Protein AF-A0A0G1A1Q2-F1 (afdb_monomer_lite)

Radius of gyration: 43.37 Å; chains: 1; bounding box: 106×44×131 Å

Structure (mmCIF, N/CA/C/O backbone):
data_AF-A0A0G1A1Q2-F1
#
_entry.id   AF-A0A0G1A1Q2-F1
#
loop_
_atom_site.group_PDB
_atom_site.id
_atom_site.type_symbol
_atom_site.label_atom_id
_atom_site.label_alt_id
_atom_site.label_comp_id
_atom_site.label_asym_id
_atom_site.label_entity_id
_atom_site.label_seq_id
_atom_site.pdbx_PDB_ins_code
_atom_site.Cartn_x
_atom_site.Cartn_y
_atom_site.Cartn_z
_atom_site.occupancy
_atom_site.B_iso_or_equiv
_atom_site.auth_seq_id
_atom_site.auth_comp_id
_atom_site.auth_asym_id
_atom_site.auth_atom_id
_atom_site.pdbx_PDB_model_num
ATOM 1 N N . MET A 1 1 ? 61.849 0.312 -73.333 1.00 49.03 1 MET A N 1
ATOM 2 C CA . MET A 1 1 ? 61.142 0.949 -72.206 1.00 49.03 1 MET A CA 1
ATOM 3 C C . MET A 1 1 ? 60.006 0.017 -71.823 1.00 49.03 1 MET A C 1
ATOM 5 O O . MET A 1 1 ? 58.896 0.293 -72.214 1.00 49.03 1 MET A O 1
ATOM 9 N N . ASP A 1 2 ? 60.304 -1.122 -71.186 1.00 54.03 2 ASP A N 1
ATOM 10 C CA . ASP A 1 2 ? 59.298 -2.146 -70.828 1.00 54.03 2 ASP A CA 1
ATOM 11 C C . ASP A 1 2 ? 59.900 -3.128 -69.812 1.00 54.03 2 ASP A C 1
ATOM 13 O O . ASP A 1 2 ? 60.186 -4.284 -70.108 1.00 54.03 2 ASP A O 1
ATOM 17 N N . ASN A 1 3 ? 60.245 -2.640 -68.618 1.00 55.59 3 ASN A N 1
ATOM 18 C CA . ASN A 1 3 ? 60.662 -3.543 -67.531 1.00 55.59 3 ASN A CA 1
ATOM 19 C C . ASN A 1 3 ? 60.458 -2.975 -66.115 1.00 55.59 3 ASN A C 1
ATOM 21 O O . ASN A 1 3 ? 60.891 -3.576 -65.134 1.00 55.59 3 ASN A O 1
ATOM 25 N N . LEU A 1 4 ? 59.797 -1.815 -65.995 1.00 50.00 4 LEU A N 1
ATOM 26 C CA . LEU A 1 4 ? 59.418 -1.233 -64.702 1.00 50.00 4 LEU A CA 1
ATOM 27 C C . LEU A 1 4 ? 57.921 -1.432 -64.402 1.00 50.00 4 LEU A C 1
ATOM 29 O O . LEU A 1 4 ? 57.563 -1.673 -63.253 1.00 50.00 4 LEU A O 1
ATOM 33 N N . GLU A 1 5 ? 57.061 -1.438 -65.426 1.00 51.06 5 GLU A N 1
ATOM 34 C CA . GLU A 1 5 ? 55.611 -1.645 -65.264 1.00 51.06 5 GLU A CA 1
ATOM 35 C C . GLU A 1 5 ? 55.241 -3.105 -64.947 1.00 51.06 5 GLU A C 1
ATOM 37 O O . GLU A 1 5 ? 54.330 -3.351 -64.158 1.00 51.06 5 GLU A O 1
ATOM 42 N N . GLN A 1 6 ? 56.006 -4.092 -65.433 1.00 50.66 6 GLN A N 1
ATOM 43 C CA . GLN A 1 6 ? 55.772 -5.506 -65.093 1.00 50.66 6 GLN A CA 1
ATOM 44 C C . GLN A 1 6 ? 56.145 -5.868 -63.645 1.00 50.66 6 GLN A C 1
ATOM 46 O O . GLN A 1 6 ? 55.605 -6.831 -63.104 1.00 50.66 6 GLN A O 1
ATOM 51 N N . ARG A 1 7 ? 57.015 -5.091 -62.980 1.00 46.66 7 ARG A N 1
ATOM 52 C CA . ARG A 1 7 ? 57.350 -5.310 -61.559 1.00 46.66 7 ARG A CA 1
ATOM 53 C C . ARG A 1 7 ? 56.324 -4.709 -60.600 1.00 46.66 7 ARG A C 1
ATOM 55 O O . ARG A 1 7 ? 56.150 -5.244 -59.511 1.00 46.66 7 ARG A O 1
ATOM 62 N N . LEU A 1 8 ? 55.609 -3.660 -61.010 1.00 44.91 8 LEU A N 1
ATOM 63 C CA . LEU A 1 8 ? 54.535 -3.066 -60.205 1.00 44.91 8 LEU A CA 1
ATOM 64 C C . LEU A 1 8 ? 53.229 -3.876 -60.275 1.00 44.91 8 LEU A C 1
ATOM 66 O O . LEU A 1 8 ? 52.480 -3.903 -59.304 1.00 44.91 8 LEU A O 1
ATOM 70 N N . ALA A 1 9 ? 52.996 -4.621 -61.362 1.00 44.28 9 ALA A N 1
ATOM 71 C CA . ALA A 1 9 ? 51.814 -5.476 -61.509 1.00 44.28 9 ALA A CA 1
ATOM 72 C C . ALA A 1 9 ? 51.863 -6.786 -60.688 1.00 44.28 9 ALA A C 1
ATOM 74 O O . ALA A 1 9 ? 50.823 -7.391 -60.447 1.00 44.28 9 ALA A O 1
ATOM 75 N N . GLN A 1 10 ? 53.038 -7.224 -60.217 1.00 44.03 10 GLN A N 1
ATOM 76 C CA . GLN A 1 10 ? 53.179 -8.451 -59.411 1.00 44.03 10 GLN A CA 1
ATOM 77 C C . GLN A 1 10 ? 53.187 -8.216 -57.889 1.00 44.03 10 GLN A C 1
ATOM 79 O O . GLN A 1 10 ? 53.186 -9.180 -57.131 1.00 44.03 10 GLN A O 1
ATOM 84 N N . GLN A 1 11 ? 53.139 -6.962 -57.421 1.00 42.06 11 GLN A N 1
ATOM 85 C CA . GLN A 1 11 ? 53.070 -6.636 -55.985 1.00 42.06 11 GLN A CA 1
ATOM 86 C C . GLN A 1 11 ? 51.649 -6.354 -55.460 1.00 42.06 11 GLN A C 1
ATOM 88 O O . GLN A 1 11 ? 51.487 -6.113 -54.267 1.00 42.06 11 GLN A O 1
ATOM 93 N N . ALA A 1 12 ? 50.619 -6.435 -56.312 1.00 42.47 12 ALA A N 1
ATOM 94 C CA . ALA A 1 12 ? 49.220 -6.206 -55.929 1.00 42.47 12 ALA A CA 1
ATOM 95 C C . ALA A 1 12 ? 48.429 -7.485 -55.571 1.00 42.47 12 ALA A C 1
ATOM 97 O O . ALA A 1 12 ? 47.278 -7.391 -55.158 1.00 42.47 12 ALA A O 1
ATOM 98 N N . HIS A 1 13 ? 49.034 -8.674 -55.665 1.00 42.69 13 HIS A N 1
ATOM 99 C CA . HIS A 1 13 ? 48.433 -9.932 -55.205 1.00 42.69 13 HIS A CA 1
ATOM 100 C C . HIS A 1 13 ? 49.191 -10.493 -54.001 1.00 42.69 13 HIS A C 1
ATOM 102 O O . HIS A 1 13 ? 49.896 -11.494 -54.074 1.00 42.69 13 HIS A O 1
ATOM 108 N N . ALA A 1 14 ? 49.024 -9.817 -52.871 1.00 38.31 14 ALA A N 1
ATOM 109 C CA . ALA A 1 14 ? 49.220 -10.400 -51.553 1.00 38.31 14 ALA A CA 1
ATOM 110 C C . ALA A 1 14 ? 48.123 -9.863 -50.625 1.00 38.31 14 ALA A C 1
ATOM 112 O O . ALA A 1 14 ? 48.394 -9.228 -49.606 1.00 38.31 14 ALA A O 1
ATOM 113 N N . GLU A 1 15 ? 46.862 -10.098 -51.000 1.00 39.50 15 GLU A N 1
ATOM 114 C CA . GLU A 1 15 ? 45.792 -10.144 -50.009 1.00 39.50 15 GLU A CA 1
ATOM 115 C C . GLU A 1 15 ? 46.149 -11.267 -49.036 1.00 39.50 15 GLU A C 1
ATOM 117 O O . GLU A 1 15 ? 46.115 -12.453 -49.368 1.00 39.50 15 GLU A O 1
ATOM 122 N N . LYS A 1 16 ? 46.564 -10.877 -47.828 1.00 34.84 16 LYS A N 1
ATOM 123 C CA . LYS A 1 16 ? 46.529 -11.777 -46.681 1.00 34.84 16 LYS A CA 1
ATOM 124 C C . LYS A 1 16 ? 45.103 -12.332 -46.605 1.00 34.84 16 LYS A C 1
ATOM 126 O O . LYS A 1 16 ? 44.177 -11.519 -46.569 1.00 34.84 16 LYS A O 1
ATOM 131 N N . PRO A 1 17 ? 44.901 -13.659 -46.543 1.00 39.53 17 PRO A N 1
ATOM 132 C CA . PRO A 1 17 ? 43.590 -14.177 -46.199 1.00 39.53 17 PRO A CA 1
ATOM 133 C C . PRO A 1 17 ? 43.229 -13.594 -44.832 1.00 39.53 17 PRO A C 1
ATOM 135 O O . PRO A 1 17 ? 44.045 -13.629 -43.905 1.00 39.53 17 PRO A O 1
ATOM 138 N N . ALA A 1 18 ? 42.045 -12.990 -44.735 1.00 44.62 18 ALA A N 1
ATOM 139 C CA . ALA A 1 18 ? 41.450 -12.627 -43.462 1.00 44.62 18 ALA A CA 1
ATOM 140 C C . ALA A 1 18 ? 41.369 -13.915 -42.637 1.00 44.62 18 ALA A C 1
ATOM 142 O O . ALA A 1 18 ? 40.541 -14.781 -42.911 1.00 44.62 18 ALA A O 1
ATOM 143 N N . GLY A 1 19 ? 42.320 -14.087 -41.717 1.00 43.84 19 GLY A N 1
ATOM 144 C CA . GLY A 1 19 ? 42.337 -15.222 -40.812 1.00 43.84 19 GLY A CA 1
ATOM 145 C C . GLY A 1 19 ? 41.032 -15.232 -40.034 1.00 43.84 19 GLY A C 1
ATOM 146 O O . GLY A 1 19 ? 40.582 -14.178 -39.577 1.00 43.84 19 GLY A O 1
ATOM 147 N N . GLU A 1 20 ? 40.423 -16.409 -39.924 1.00 47.75 20 GLU A N 1
ATOM 148 C CA . GLU A 1 20 ? 39.293 -16.627 -39.031 1.00 47.75 20 GLU A CA 1
ATOM 149 C C . GLU A 1 20 ? 39.631 -16.034 -37.655 1.00 47.75 20 GLU A C 1
ATOM 151 O O . GLU A 1 20 ? 40.747 -16.246 -37.160 1.00 47.75 20 GLU A O 1
ATOM 156 N N . PRO A 1 21 ? 38.724 -15.247 -37.049 1.00 50.34 21 PRO A N 1
ATOM 157 C CA . PRO A 1 21 ? 38.966 -14.709 -35.723 1.00 50.34 21 PRO A CA 1
ATOM 158 C C . PRO A 1 21 ? 39.214 -15.886 -34.781 1.00 50.34 21 PRO A C 1
ATOM 160 O O . PRO A 1 21 ? 38.390 -16.793 -34.663 1.00 50.34 21 PRO A O 1
ATOM 163 N N . THR A 1 22 ? 40.383 -15.897 -34.144 1.00 52.75 22 THR A N 1
ATOM 164 C CA . THR A 1 22 ? 40.714 -16.871 -33.104 1.00 52.75 22 THR A CA 1
ATOM 165 C C . THR A 1 22 ? 39.620 -16.866 -32.034 1.00 52.75 22 THR A C 1
ATOM 167 O O . THR A 1 22 ? 39.029 -15.824 -31.757 1.00 52.75 22 THR A O 1
ATOM 170 N N . ALA A 1 23 ? 39.342 -18.011 -31.403 1.00 56.12 23 ALA A N 1
ATOM 171 C CA . ALA A 1 23 ? 38.274 -18.123 -30.401 1.00 56.12 23 ALA A CA 1
ATOM 172 C C . ALA A 1 23 ? 38.348 -17.028 -29.310 1.00 56.12 23 ALA A C 1
ATOM 174 O O . ALA A 1 23 ? 37.324 -16.473 -28.926 1.00 56.12 23 ALA A O 1
ATOM 175 N N . GLU A 1 24 ? 39.562 -16.628 -28.913 1.00 54.50 24 GLU A N 1
ATOM 176 C CA . GLU A 1 24 ? 39.810 -15.525 -27.974 1.00 54.50 24 GLU A CA 1
ATOM 177 C C . GLU A 1 24 ? 39.380 -14.144 -28.509 1.00 54.50 24 GLU A C 1
ATOM 179 O O . GLU A 1 24 ? 38.858 -13.327 -27.755 1.00 54.50 24 GLU A O 1
ATOM 184 N N . THR A 1 25 ? 39.545 -13.861 -29.808 1.00 62.00 25 THR A N 1
ATOM 185 C CA . THR A 1 25 ? 39.079 -12.589 -30.395 1.00 62.00 25 THR A CA 1
ATOM 186 C C . THR A 1 25 ? 37.563 -12.563 -30.572 1.00 62.00 25 THR A C 1
ATOM 188 O O . THR A 1 25 ? 36.948 -11.521 -30.347 1.00 62.00 25 THR A O 1
ATOM 191 N N . ALA A 1 26 ? 36.939 -13.698 -30.892 1.00 63.56 26 ALA A N 1
ATOM 192 C CA . ALA A 1 26 ? 35.481 -13.812 -30.955 1.00 63.56 26 ALA A CA 1
ATOM 193 C C . ALA A 1 26 ? 34.824 -13.645 -29.570 1.00 63.56 26 ALA A C 1
ATOM 195 O O . ALA A 1 26 ? 33.794 -12.977 -29.440 1.00 63.56 26 ALA A O 1
ATOM 196 N N . GLU A 1 27 ? 35.438 -14.192 -28.520 1.00 66.81 27 GLU A N 1
ATOM 197 C CA . GLU A 1 27 ? 34.941 -14.085 -27.147 1.00 66.81 27 GLU A CA 1
ATOM 198 C C . GLU A 1 27 ? 35.036 -12.647 -26.609 1.00 66.81 27 GLU A C 1
ATOM 200 O O . GLU A 1 27 ? 34.059 -12.121 -26.073 1.00 66.81 27 GLU A O 1
ATOM 205 N N . VAL A 1 28 ? 36.159 -11.958 -26.844 1.00 69.75 28 VAL A N 1
ATOM 206 C CA . VAL A 1 28 ? 36.339 -10.543 -26.465 1.00 69.75 28 VAL A CA 1
ATOM 207 C C . VAL A 1 28 ? 35.345 -9.629 -27.191 1.00 69.75 28 VAL A C 1
ATOM 209 O O . VAL A 1 28 ? 34.781 -8.712 -26.586 1.00 69.75 28 VAL A O 1
ATOM 212 N N . VAL A 1 29 ? 35.074 -9.886 -28.475 1.00 71.69 29 VAL A N 1
ATOM 213 C CA . VAL A 1 29 ? 34.065 -9.138 -29.244 1.00 71.69 29 VAL A CA 1
ATOM 214 C C . VAL A 1 29 ? 32.667 -9.364 -28.669 1.00 71.69 29 VAL A C 1
ATOM 216 O O . VAL A 1 29 ? 31.939 -8.399 -28.451 1.00 71.69 29 VAL A O 1
ATOM 219 N N . THR A 1 30 ? 32.317 -10.606 -28.335 1.00 73.19 30 THR A N 1
ATOM 220 C CA . THR A 1 30 ? 31.008 -10.941 -27.751 1.00 73.19 30 THR A CA 1
ATOM 221 C C . THR A 1 30 ? 30.810 -10.263 -26.393 1.00 73.19 30 THR A C 1
ATOM 223 O O . THR A 1 30 ? 29.780 -9.634 -26.157 1.00 73.19 30 THR A O 1
ATOM 226 N N . GLN A 1 31 ? 31.821 -10.294 -25.519 1.00 76.62 31 GLN A N 1
ATOM 227 C CA . GLN A 1 31 ? 31.785 -9.598 -24.226 1.00 76.62 31 GLN A CA 1
ATOM 228 C C . GLN A 1 31 ? 31.623 -8.079 -24.392 1.00 76.62 31 GLN A C 1
ATOM 230 O O . GLN A 1 31 ? 30.867 -7.444 -23.654 1.00 76.62 31 GLN A O 1
ATOM 235 N N . THR A 1 32 ? 32.279 -7.499 -25.400 1.00 83.06 32 THR A N 1
ATOM 236 C CA . THR A 1 32 ? 32.157 -6.071 -25.727 1.00 83.06 32 THR A CA 1
ATOM 237 C C . THR A 1 32 ? 30.745 -5.726 -26.211 1.00 83.06 32 THR A C 1
ATOM 239 O O . THR A 1 32 ? 30.175 -4.721 -25.785 1.00 83.06 32 THR A O 1
ATOM 242 N N . ILE A 1 33 ? 30.147 -6.569 -27.056 1.00 82.75 33 ILE A N 1
ATOM 243 C CA . ILE A 1 33 ? 28.776 -6.396 -27.556 1.00 82.75 33 ILE A CA 1
ATOM 244 C C . ILE A 1 33 ? 27.764 -6.488 -26.409 1.00 82.75 33 ILE A C 1
ATOM 246 O O . ILE A 1 33 ? 26.889 -5.631 -26.295 1.00 82.75 33 ILE A O 1
ATOM 250 N N . GLU A 1 34 ? 27.911 -7.458 -25.508 1.00 86.06 34 GLU A N 1
ATOM 251 C CA . GLU A 1 34 ? 27.050 -7.585 -24.327 1.00 86.06 34 GLU A CA 1
ATOM 252 C C . GLU A 1 34 ? 27.150 -6.372 -23.397 1.00 86.06 34 GLU A C 1
ATOM 254 O O . GLU A 1 34 ? 26.148 -5.897 -22.856 1.00 86.06 34 GLU A O 1
ATOM 259 N N . GLN A 1 35 ? 28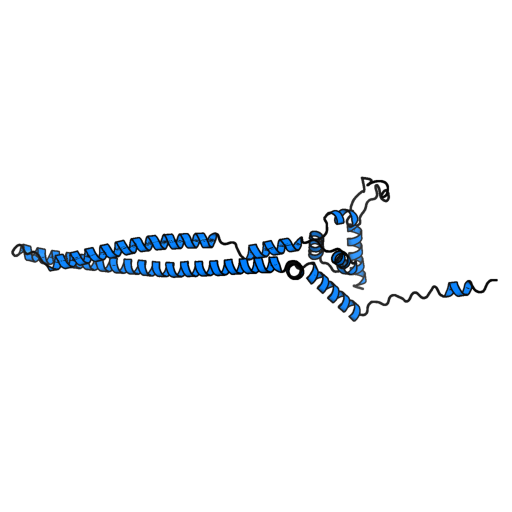.345 -5.804 -23.244 1.00 86.56 35 GLN A N 1
ATOM 260 C CA . GLN A 1 35 ? 28.522 -4.589 -22.457 1.00 86.56 35 GLN A CA 1
ATOM 261 C C . GLN A 1 35 ? 27.856 -3.372 -23.114 1.00 86.56 35 GLN A C 1
ATOM 263 O O . GLN A 1 35 ? 27.258 -2.544 -22.419 1.00 86.56 35 GLN A O 1
ATOM 268 N N . ILE A 1 36 ? 27.897 -3.288 -24.444 1.00 83.62 36 ILE A N 1
ATOM 269 C CA . ILE A 1 36 ? 27.197 -2.261 -25.223 1.00 83.62 36 ILE A CA 1
ATOM 270 C C . ILE A 1 36 ? 25.680 -2.401 -25.055 1.00 83.62 36 ILE A C 1
ATOM 272 O O . ILE A 1 36 ? 25.024 -1.418 -24.709 1.00 83.62 36 ILE A O 1
ATOM 276 N N . LYS A 1 37 ? 25.134 -3.616 -25.205 1.00 86.56 37 LYS A N 1
ATOM 277 C CA . LYS A 1 37 ? 23.708 -3.908 -24.986 1.00 86.56 37 LYS A CA 1
ATOM 278 C C . LYS A 1 37 ? 23.267 -3.495 -23.587 1.00 86.56 37 LYS A C 1
ATOM 280 O O . LYS A 1 37 ? 22.322 -2.726 -23.447 1.00 86.56 37 LYS A O 1
ATOM 285 N N . ARG A 1 38 ? 23.991 -3.919 -22.546 1.00 87.06 38 ARG A N 1
ATOM 286 C CA . ARG A 1 38 ? 23.675 -3.539 -21.160 1.00 87.06 38 ARG A CA 1
ATOM 287 C C . ARG A 1 38 ? 23.695 -2.032 -20.962 1.00 87.06 38 ARG A C 1
ATOM 289 O O . ARG A 1 38 ? 22.788 -1.487 -20.361 1.00 87.06 38 ARG A O 1
ATOM 296 N N . THR A 1 39 ? 24.697 -1.340 -21.489 1.00 85.75 39 THR A N 1
ATOM 297 C CA . THR A 1 39 ? 24.836 0.106 -21.258 1.00 85.75 39 THR A CA 1
ATOM 298 C C . THR A 1 39 ? 23.787 0.922 -22.020 1.00 85.75 39 THR A C 1
ATOM 300 O O . THR A 1 39 ? 23.395 1.998 -21.568 1.00 85.75 39 THR A O 1
ATOM 303 N N . LEU A 1 40 ? 23.349 0.436 -23.187 1.00 85.94 40 LEU A N 1
ATOM 304 C CA . LEU A 1 40 ? 22.543 1.200 -24.142 1.00 85.94 40 LEU A CA 1
ATOM 305 C C . LEU A 1 40 ? 21.135 0.645 -24.381 1.00 85.94 40 LEU A C 1
ATOM 307 O O . LEU A 1 40 ? 20.391 1.249 -25.146 1.00 85.94 40 LEU A O 1
ATOM 311 N N . LEU A 1 41 ? 20.727 -0.455 -23.761 1.00 87.38 41 LEU A N 1
ATOM 312 C CA . LEU A 1 41 ? 19.353 -0.961 -23.867 1.00 87.38 41 LEU A CA 1
ATOM 313 C C . LEU A 1 41 ? 18.685 -1.162 -22.509 1.00 87.38 41 LEU A C 1
ATOM 315 O O . LEU A 1 41 ? 17.464 -1.085 -22.451 1.00 87.38 41 LEU A O 1
ATOM 319 N N . ASP A 1 42 ? 19.445 -1.354 -21.426 1.00 89.38 42 ASP A N 1
ATOM 320 C CA . ASP A 1 42 ? 18.880 -1.493 -20.080 1.00 89.38 42 ASP A CA 1
ATOM 321 C C . ASP A 1 42 ? 18.427 -0.124 -19.525 1.00 89.38 42 ASP A C 1
ATOM 323 O O . ASP A 1 42 ? 19.274 0.747 -19.284 1.00 89.38 42 ASP A O 1
ATOM 327 N N . PRO A 1 43 ? 17.120 0.082 -19.253 1.00 88.75 43 PRO A N 1
ATOM 328 C CA . PRO A 1 43 ? 16.595 1.305 -18.639 1.00 88.75 43 PRO A CA 1
ATOM 329 C C . PRO A 1 43 ? 17.312 1.707 -17.346 1.00 88.75 43 PRO A C 1
ATOM 331 O O . PRO A 1 43 ? 17.502 2.898 -17.075 1.00 88.75 43 PRO A O 1
ATOM 334 N N . HIS A 1 44 ? 17.745 0.726 -16.551 1.00 89.62 44 HIS A N 1
ATOM 335 C CA . HIS A 1 44 ? 18.456 0.979 -15.308 1.00 89.62 44 HIS A CA 1
ATOM 336 C C . HIS A 1 44 ? 19.866 1.526 -15.570 1.00 89.62 44 HIS A C 1
ATOM 338 O O . HIS A 1 44 ? 20.229 2.559 -15.000 1.00 89.62 44 HIS A O 1
ATOM 344 N N . ALA A 1 45 ? 20.635 0.919 -16.476 1.00 90.19 45 ALA A N 1
ATOM 345 C CA . ALA A 1 45 ? 21.948 1.435 -16.871 1.00 90.19 45 ALA A CA 1
ATOM 346 C C . ALA A 1 45 ? 21.852 2.816 -17.549 1.00 90.19 45 ALA A C 1
ATOM 348 O O . ALA A 1 45 ? 22.673 3.701 -17.291 1.00 90.19 45 ALA A O 1
ATOM 349 N N . ILE A 1 46 ? 20.814 3.037 -18.362 1.00 88.81 46 ILE A N 1
ATOM 350 C CA . ILE A 1 46 ? 20.552 4.323 -19.024 1.00 88.81 46 ILE A CA 1
ATOM 351 C C . ILE A 1 46 ? 20.306 5.418 -17.979 1.00 88.81 46 ILE A C 1
ATOM 353 O O . ILE A 1 46 ? 20.981 6.451 -18.010 1.00 88.81 46 ILE A O 1
ATOM 357 N N . SER A 1 47 ? 19.405 5.181 -17.016 1.00 91.19 47 SER A N 1
ATOM 358 C CA . SER A 1 47 ? 19.137 6.148 -15.939 1.00 91.19 47 SER A CA 1
ATOM 359 C C . SER A 1 47 ? 20.387 6.479 -15.118 1.00 91.19 47 SER A C 1
ATOM 361 O O . SER A 1 47 ? 20.617 7.638 -14.779 1.00 91.19 47 SER A O 1
ATOM 363 N N . GLN A 1 48 ? 21.251 5.491 -14.860 1.00 90.25 48 GLN A N 1
ATOM 364 C CA . GLN A 1 48 ? 22.510 5.694 -14.137 1.00 90.25 48 GLN A CA 1
ATOM 365 C C . GLN A 1 48 ? 23.470 6.641 -14.841 1.00 90.25 48 GLN A C 1
ATOM 367 O O . GLN A 1 48 ? 24.191 7.385 -14.182 1.00 90.25 48 GLN A O 1
ATOM 372 N N . LYS A 1 49 ? 23.506 6.595 -16.170 1.00 88.31 49 LYS A N 1
ATOM 373 C CA . LYS A 1 49 ? 24.443 7.390 -16.956 1.00 88.31 49 LYS A CA 1
ATOM 374 C C . LYS A 1 49 ? 23.909 8.789 -17.243 1.00 88.31 49 LYS A C 1
ATOM 376 O O . LYS A 1 49 ? 24.674 9.750 -17.211 1.00 88.31 49 LYS A O 1
ATOM 381 N N . TYR A 1 50 ? 22.614 8.901 -17.528 1.00 87.88 50 TYR A N 1
ATOM 382 C CA . TYR A 1 50 ? 22.045 10.113 -18.115 1.00 87.88 50 TYR A CA 1
ATOM 383 C C . TYR A 1 50 ? 21.045 10.856 -17.236 1.00 87.88 50 TYR A C 1
ATOM 385 O O . TYR A 1 50 ? 20.817 12.041 -17.470 1.00 87.88 50 TYR A O 1
ATOM 393 N N . ASP A 1 51 ? 20.470 10.201 -16.226 1.00 90.25 51 ASP A N 1
ATOM 394 C CA . ASP A 1 51 ? 19.359 10.759 -15.453 1.00 90.25 51 ASP A CA 1
ATOM 395 C C . ASP A 1 51 ? 19.477 10.482 -13.944 1.00 90.25 51 ASP A C 1
ATOM 397 O O . ASP A 1 51 ? 18.517 10.154 -13.247 1.00 90.25 51 ASP A O 1
ATOM 401 N N . ILE A 1 52 ? 20.694 10.653 -13.415 1.00 91.56 52 ILE A N 1
ATOM 402 C CA . ILE A 1 52 ? 21.020 10.420 -11.998 1.00 91.56 52 ILE A CA 1
ATOM 403 C C . ILE A 1 52 ? 20.108 11.236 -11.074 1.00 91.56 52 ILE A C 1
ATOM 405 O O . ILE A 1 52 ? 19.657 10.734 -10.048 1.00 91.56 52 ILE A O 1
ATOM 409 N N . LYS A 1 53 ? 19.831 12.495 -11.437 1.00 92.62 53 LYS A N 1
ATOM 410 C CA . LYS A 1 53 ? 19.024 13.399 -10.610 1.00 92.62 53 LYS A CA 1
ATOM 411 C C . LYS A 1 53 ? 17.584 12.917 -10.492 1.00 92.62 53 LYS A C 1
ATOM 413 O O . LYS A 1 53 ? 17.109 12.764 -9.374 1.00 92.62 53 LYS A O 1
ATOM 418 N N . SER A 1 54 ? 16.904 12.645 -11.608 1.00 90.75 54 SER A N 1
ATOM 419 C CA . SER A 1 54 ? 15.504 12.209 -11.537 1.00 90.75 54 SER A CA 1
ATOM 420 C C . SER A 1 54 ? 15.390 10.820 -10.922 1.00 90.75 54 SER A C 1
ATOM 422 O O . SER A 1 54 ? 14.437 10.564 -10.194 1.00 90.75 54 SER A O 1
ATOM 424 N N . ARG A 1 55 ? 16.388 9.947 -11.124 1.00 91.19 55 ARG A N 1
ATOM 425 C CA . ARG A 1 55 ? 16.473 8.671 -10.410 1.00 91.19 55 ARG A CA 1
ATOM 426 C C . ARG A 1 55 ? 16.491 8.875 -8.894 1.00 91.19 55 ARG A C 1
ATOM 428 O O . ARG A 1 55 ? 15.691 8.260 -8.199 1.00 91.19 55 ARG A O 1
ATOM 435 N N . GLN A 1 56 ? 17.367 9.744 -8.388 1.00 92.75 56 GLN A N 1
ATOM 436 C CA . GLN A 1 56 ? 17.435 10.061 -6.957 1.00 92.75 56 GLN A CA 1
ATOM 437 C C . GLN A 1 56 ? 16.123 10.659 -6.443 1.00 92.75 56 GLN A C 1
ATOM 439 O O . GLN A 1 56 ? 15.691 10.324 -5.344 1.00 92.75 56 GLN A O 1
ATOM 444 N N . THR A 1 57 ? 15.467 11.510 -7.237 1.00 94.06 57 THR A N 1
ATOM 445 C CA . THR A 1 57 ? 14.147 12.057 -6.903 1.00 94.06 57 THR A CA 1
ATOM 446 C C . THR A 1 57 ? 13.100 10.953 -6.772 1.00 94.06 57 THR A C 1
ATOM 448 O O . THR A 1 57 ? 12.436 10.883 -5.745 1.00 94.06 57 THR A O 1
ATOM 451 N N . VAL A 1 58 ? 12.996 10.043 -7.744 1.00 93.50 58 VAL A N 1
ATOM 452 C CA . VAL A 1 58 ? 12.038 8.925 -7.696 1.00 93.50 58 VAL A CA 1
ATOM 453 C C . VAL A 1 58 ? 12.353 7.965 -6.545 1.00 93.50 58 VAL A C 1
ATOM 455 O O . VAL A 1 58 ? 11.441 7.498 -5.868 1.00 93.50 58 VAL A O 1
ATOM 458 N N . GLU A 1 59 ? 13.629 7.684 -6.274 1.00 93.38 59 GLU A N 1
ATOM 459 C CA . GLU A 1 59 ? 14.046 6.871 -5.123 1.00 93.38 59 GLU A CA 1
ATOM 460 C C . GLU A 1 59 ? 13.660 7.527 -3.787 1.00 93.38 59 GLU A C 1
ATOM 462 O O . GLU A 1 59 ? 13.190 6.837 -2.874 1.00 93.38 59 GLU A O 1
ATOM 467 N N . ALA A 1 60 ? 13.817 8.849 -3.676 1.00 95.00 60 ALA A N 1
ATOM 468 C CA . ALA A 1 60 ? 13.406 9.612 -2.504 1.00 95.00 60 ALA A CA 1
ATOM 469 C C . ALA A 1 60 ? 11.879 9.606 -2.335 1.00 95.00 60 ALA A C 1
ATOM 471 O O . ALA A 1 60 ? 11.401 9.275 -1.253 1.00 95.00 60 ALA A O 1
ATOM 472 N N . GLU A 1 61 ? 11.120 9.867 -3.403 1.00 95.06 61 GLU A N 1
ATOM 473 C CA . GLU A 1 61 ? 9.652 9.822 -3.398 1.00 95.06 61 GLU A CA 1
ATOM 474 C C . GLU A 1 61 ? 9.128 8.427 -3.024 1.00 95.06 61 GLU A C 1
ATOM 476 O O . GLU A 1 61 ? 8.250 8.294 -2.176 1.00 95.06 61 GLU A O 1
ATOM 481 N N . ILE A 1 62 ? 9.701 7.357 -3.589 1.00 95.19 62 ILE A N 1
ATOM 482 C CA . ILE A 1 62 ? 9.349 5.973 -3.232 1.00 95.19 62 ILE A CA 1
ATOM 483 C C . ILE A 1 62 ? 9.638 5.698 -1.756 1.00 95.19 62 ILE A C 1
ATOM 485 O O . ILE A 1 62 ? 8.850 5.030 -1.081 1.00 95.19 62 ILE A O 1
ATOM 489 N N . SER A 1 63 ? 10.774 6.178 -1.253 1.00 95.44 63 SER A N 1
ATOM 490 C CA . SER A 1 63 ? 11.145 6.001 0.150 1.00 95.44 63 SER A CA 1
ATOM 491 C C . SER A 1 63 ? 10.177 6.739 1.071 1.00 95.44 63 SER A C 1
ATOM 493 O O . SER A 1 63 ? 9.733 6.157 2.056 1.00 95.44 63 SER A O 1
ATOM 495 N N . GLU A 1 64 ? 9.783 7.963 0.719 1.00 95.81 64 GLU A N 1
ATOM 496 C CA . GLU A 1 64 ? 8.787 8.753 1.448 1.00 95.81 64 GLU A CA 1
ATOM 497 C C . GLU A 1 64 ? 7.403 8.091 1.444 1.00 95.81 64 GLU A C 1
ATOM 499 O O . GLU A 1 64 ? 6.751 7.981 2.481 1.00 95.81 64 GLU A O 1
ATOM 504 N N . VAL A 1 65 ? 6.958 7.575 0.298 1.00 96.00 65 VAL A N 1
ATOM 505 C CA . VAL A 1 65 ? 5.685 6.847 0.204 1.00 96.00 65 VAL A CA 1
ATOM 506 C C . VAL A 1 65 ? 5.714 5.594 1.076 1.00 96.00 65 VAL A C 1
ATOM 508 O O . VAL A 1 65 ? 4.743 5.307 1.773 1.00 96.00 65 VAL A O 1
ATOM 511 N N . ARG A 1 66 ? 6.830 4.854 1.090 1.00 94.31 66 ARG A N 1
ATOM 512 C CA . ARG A 1 66 ? 6.988 3.662 1.936 1.00 94.31 66 ARG A CA 1
ATOM 513 C C . ARG A 1 66 ? 6.989 4.000 3.420 1.00 94.31 66 ARG A C 1
ATOM 515 O O . ARG A 1 66 ? 6.327 3.300 4.182 1.00 94.31 66 ARG A O 1
ATOM 522 N N . THR A 1 67 ? 7.708 5.043 3.834 1.00 95.56 67 THR A N 1
ATOM 523 C CA . THR A 1 67 ? 7.712 5.463 5.241 1.00 95.56 67 THR A CA 1
ATOM 524 C C . THR A 1 67 ? 6.327 5.933 5.658 1.00 95.56 67 THR A C 1
ATOM 526 O O . THR A 1 67 ? 5.842 5.493 6.693 1.00 95.56 67 THR A O 1
ATOM 529 N N . ARG A 1 68 ? 5.637 6.726 4.830 1.00 94.81 68 ARG A N 1
ATOM 530 C CA . ARG A 1 68 ? 4.260 7.157 5.096 1.00 94.81 68 ARG A CA 1
ATOM 531 C C . ARG A 1 68 ? 3.277 5.988 5.153 1.00 94.81 68 ARG A C 1
ATOM 533 O O . ARG A 1 68 ? 2.438 5.938 6.044 1.00 94.81 68 ARG A O 1
ATOM 540 N N . ALA A 1 69 ? 3.385 5.018 4.248 1.00 94.62 69 ALA A N 1
ATOM 541 C CA . ALA A 1 69 ? 2.545 3.822 4.282 1.00 94.62 69 ALA A CA 1
ATOM 542 C C . ALA A 1 69 ? 2.777 2.995 5.558 1.00 94.62 69 ALA A C 1
ATOM 544 O O . ALA A 1 69 ? 1.815 2.482 6.132 1.00 94.62 69 ALA A O 1
ATOM 545 N N . ALA A 1 70 ? 4.033 2.892 6.008 1.00 94.31 70 ALA A N 1
ATOM 546 C CA . ALA A 1 70 ? 4.391 2.208 7.246 1.00 94.31 70 ALA A CA 1
ATOM 547 C C . ALA A 1 70 ? 3.844 2.939 8.480 1.00 94.31 70 ALA A C 1
ATOM 549 O O . ALA A 1 70 ? 3.194 2.306 9.306 1.00 94.31 70 ALA A O 1
ATOM 550 N N . THR A 1 71 ? 4.013 4.263 8.576 1.00 94.81 71 THR A N 1
ATOM 551 C CA . THR A 1 71 ? 3.495 5.040 9.715 1.00 94.81 71 THR A CA 1
ATOM 552 C C . THR A 1 71 ? 1.970 5.029 9.782 1.00 94.81 71 THR A C 1
ATOM 554 O O . THR A 1 71 ? 1.406 4.901 10.868 1.00 94.81 71 THR A O 1
ATOM 557 N N . LEU A 1 72 ? 1.283 5.107 8.636 1.00 93.94 72 LEU A N 1
ATOM 558 C CA . LEU A 1 72 ? -0.171 4.938 8.578 1.00 93.94 72 LEU A CA 1
ATOM 559 C C . LEU A 1 72 ? -0.582 3.528 9.015 1.00 93.94 72 LEU A C 1
ATOM 561 O O . LEU A 1 72 ? -1.513 3.390 9.805 1.00 93.94 72 LEU A O 1
ATOM 565 N N . GLY A 1 73 ? 0.130 2.494 8.559 1.00 94.19 73 GLY A N 1
ATOM 566 C CA . GLY A 1 73 ? -0.113 1.106 8.957 1.00 94.19 73 GLY A CA 1
ATOM 567 C C . GLY A 1 73 ? 0.050 0.880 10.463 1.00 94.19 73 GLY A C 1
ATOM 568 O O . GLY A 1 73 ? -0.830 0.293 11.091 1.00 94.19 73 GLY A O 1
ATOM 569 N N . GLU A 1 74 ? 1.123 1.402 11.060 1.00 94.81 74 GLU A N 1
ATOM 570 C CA . GLU A 1 74 ? 1.347 1.376 12.511 1.00 94.81 74 GLU A CA 1
ATOM 571 C C . GLU A 1 74 ? 0.248 2.136 13.267 1.00 94.81 74 GLU A C 1
ATOM 573 O O . GLU A 1 74 ? -0.285 1.640 14.262 1.00 94.81 74 GLU A O 1
ATOM 578 N N . GLY A 1 75 ? -0.151 3.310 12.766 1.00 93.38 75 GLY A N 1
ATOM 579 C CA . GLY A 1 75 ? -1.235 4.105 13.340 1.00 93.38 75 GLY A CA 1
ATOM 580 C C . GLY A 1 75 ? -2.587 3.386 13.315 1.00 93.38 75 GLY A C 1
ATOM 581 O O . GLY A 1 75 ? -3.312 3.401 14.312 1.00 93.38 75 GLY A O 1
ATOM 582 N N . ILE A 1 76 ? -2.919 2.721 12.203 1.00 94.00 76 ILE A N 1
ATOM 583 C CA . ILE A 1 76 ? -4.128 1.898 12.069 1.00 94.00 76 ILE A CA 1
ATOM 584 C C . ILE A 1 76 ? -4.067 0.714 13.033 1.00 94.00 76 ILE A C 1
ATOM 586 O O . ILE A 1 76 ? -5.034 0.479 13.759 1.00 94.00 76 ILE A O 1
ATOM 590 N N . ALA A 1 77 ? -2.944 -0.006 13.081 1.00 95.06 77 ALA A N 1
ATOM 591 C CA . ALA A 1 77 ? -2.775 -1.165 13.953 1.00 95.06 77 ALA A CA 1
ATOM 592 C C . ALA A 1 77 ? -2.953 -0.788 15.433 1.00 95.06 77 ALA A C 1
ATOM 594 O O . ALA A 1 77 ? -3.784 -1.385 16.118 1.00 95.06 77 ALA A O 1
ATOM 595 N N . GLY A 1 78 ? -2.271 0.264 15.902 1.00 94.31 78 GLY A N 1
ATOM 596 C CA . GLY A 1 78 ? -2.378 0.720 17.291 1.00 94.31 78 GLY A CA 1
ATOM 597 C C . GLY A 1 78 ? -3.782 1.215 17.663 1.00 94.31 78 GLY A C 1
ATOM 598 O O . GLY A 1 78 ? -4.287 0.927 18.752 1.00 94.31 78 GLY A O 1
ATOM 599 N N . LYS A 1 79 ? -4.470 1.920 16.752 1.00 93.56 79 LYS A N 1
ATOM 600 C CA . LYS A 1 79 ? -5.866 2.340 16.979 1.00 93.56 79 LYS A CA 1
ATOM 601 C C . LYS A 1 79 ? -6.836 1.164 16.978 1.00 93.56 79 LYS A C 1
ATOM 603 O O . LYS A 1 79 ? -7.774 1.168 17.770 1.00 93.56 79 LYS A O 1
ATOM 608 N N . THR A 1 80 ? -6.607 0.166 16.129 1.00 93.62 80 THR A N 1
ATOM 609 C CA . THR A 1 80 ? -7.423 -1.055 16.071 1.00 93.62 80 THR A CA 1
ATOM 610 C C . THR A 1 80 ? -7.273 -1.870 17.353 1.00 93.62 80 THR A C 1
ATOM 612 O O . THR A 1 80 ? -8.268 -2.328 17.906 1.00 93.62 80 THR A O 1
ATOM 615 N N . GLU A 1 81 ? -6.054 -1.982 17.883 1.00 95.12 81 GLU A N 1
ATOM 616 C CA . GLU A 1 81 ? -5.808 -2.608 19.185 1.00 95.12 81 GLU A CA 1
ATOM 617 C C . GLU A 1 81 ? -6.534 -1.860 20.312 1.00 95.12 81 GLU A C 1
ATOM 619 O O . GLU A 1 81 ? -7.260 -2.466 21.102 1.00 95.12 81 GLU A O 1
ATOM 624 N N . THR A 1 82 ? -6.412 -0.529 20.344 1.00 92.88 82 THR A N 1
ATOM 625 C CA . THR A 1 82 ? -7.099 0.312 21.339 1.00 92.88 82 THR A CA 1
ATOM 626 C C . THR A 1 82 ? -8.621 0.166 21.249 1.00 92.88 82 THR A C 1
ATOM 628 O O . THR A 1 82 ? -9.305 0.121 22.272 1.00 92.88 82 THR A O 1
ATOM 631 N N . LEU A 1 83 ? -9.166 0.084 20.032 1.00 92.75 83 LEU A N 1
ATOM 632 C CA . LEU A 1 83 ? -10.588 -0.159 19.803 1.00 92.75 83 LEU A CA 1
ATOM 633 C C . LEU A 1 83 ? -11.006 -1.520 20.372 1.00 92.75 83 LEU A C 1
ATOM 635 O O . LEU A 1 83 ? -11.972 -1.574 21.126 1.00 92.75 83 LEU A O 1
ATOM 639 N N . GLY A 1 84 ? -10.246 -2.582 20.091 1.00 91.38 84 GLY A N 1
ATOM 640 C CA . GLY A 1 84 ? -10.517 -3.920 20.623 1.00 91.38 84 GLY A CA 1
ATOM 641 C C . GLY A 1 84 ? -10.515 -3.965 22.154 1.00 91.38 84 GLY A C 1
ATOM 642 O O . GLY A 1 84 ? -11.420 -4.537 22.757 1.00 91.38 84 GLY A O 1
ATOM 643 N N . GLN A 1 85 ? -9.564 -3.284 22.802 1.00 92.06 85 GLN A N 1
ATOM 644 C CA . GLN A 1 85 ? -9.526 -3.170 24.267 1.00 92.06 85 GLN A CA 1
ATOM 645 C C . GLN A 1 85 ? -10.761 -2.447 24.828 1.00 92.06 85 GLN A C 1
ATOM 647 O O . GLN A 1 85 ? -11.316 -2.859 25.848 1.00 92.06 85 GLN A O 1
ATOM 652 N N . LYS A 1 86 ? -11.215 -1.373 24.167 1.00 89.12 86 LYS A N 1
ATOM 653 C CA . LYS A 1 86 ? -12.426 -0.643 24.578 1.00 89.12 86 LYS A CA 1
ATOM 654 C C . LYS A 1 86 ? -13.690 -1.470 24.387 1.00 89.12 86 LYS A C 1
ATOM 656 O O . LYS A 1 86 ? -14.553 -1.447 25.259 1.00 89.12 86 LYS A O 1
ATOM 661 N N . GLU A 1 87 ? -13.792 -2.208 23.287 1.00 89.12 87 GLU A N 1
ATOM 662 C CA . GLU A 1 87 ? -14.920 -3.106 23.029 1.00 89.12 87 GLU A CA 1
ATOM 663 C C . GLU A 1 87 ? -14.982 -4.229 24.071 1.00 89.12 87 GLU A C 1
ATOM 665 O O . GLU A 1 87 ? -16.050 -4.482 24.627 1.00 89.12 87 GLU A O 1
ATOM 670 N N . GLN A 1 88 ? -13.840 -4.823 24.427 1.00 91.56 88 GLN A N 1
ATOM 671 C CA . GLN A 1 88 ? -13.777 -5.822 25.493 1.00 91.56 88 GLN A CA 1
ATOM 672 C C . GLN A 1 88 ? -14.212 -5.243 26.848 1.00 91.56 88 GLN A C 1
ATOM 674 O O . GLN A 1 88 ? -15.051 -5.833 27.528 1.00 91.56 88 GLN A O 1
ATOM 679 N N . ARG A 1 89 ? -13.704 -4.065 27.229 1.00 90.69 89 ARG A N 1
ATOM 680 C CA . ARG A 1 89 ? -14.093 -3.421 28.491 1.00 90.69 89 ARG A CA 1
ATOM 681 C C . ARG A 1 89 ? -15.578 -3.053 28.524 1.00 90.69 89 ARG A C 1
ATOM 683 O O . ARG A 1 89 ? -16.210 -3.182 29.567 1.00 90.69 89 ARG A O 1
ATOM 690 N N . ALA A 1 90 ? -16.154 -2.635 27.396 1.00 87.50 90 ALA A N 1
ATOM 691 C CA . ALA A 1 90 ? -17.589 -2.386 27.298 1.00 87.50 90 ALA A CA 1
ATOM 692 C C . ALA A 1 90 ? -18.411 -3.667 27.534 1.00 87.50 90 ALA A C 1
ATOM 694 O O . ALA A 1 90 ? -19.421 -3.613 28.233 1.00 87.50 90 ALA A O 1
ATOM 695 N N . MET A 1 91 ? -17.959 -4.821 27.026 1.00 89.94 91 MET A N 1
ATOM 696 C CA . MET A 1 91 ? -18.598 -6.117 27.299 1.00 89.94 91 MET A CA 1
ATOM 697 C C . MET A 1 91 ? -18.494 -6.521 28.777 1.00 89.94 91 MET A C 1
ATOM 699 O O . MET A 1 91 ? -19.458 -7.030 29.346 1.00 89.94 91 MET A O 1
ATOM 703 N N . GLU A 1 92 ? -17.343 -6.287 29.410 1.00 92.75 92 GLU A N 1
ATOM 704 C CA . GLU A 1 92 ? -17.145 -6.554 30.841 1.00 92.75 92 GLU A CA 1
ATOM 705 C C . GLU A 1 92 ? -18.065 -5.685 31.712 1.00 92.75 92 GLU A C 1
ATOM 707 O O . GLU A 1 92 ? -18.681 -6.185 32.655 1.00 92.75 92 GLU A O 1
ATOM 712 N N . LEU A 1 93 ? -18.212 -4.400 31.373 1.00 88.62 93 LEU A N 1
ATOM 713 C CA . LEU A 1 93 ? -19.128 -3.489 32.061 1.00 88.62 93 LEU A CA 1
ATOM 714 C C . LEU A 1 93 ? -20.594 -3.891 31.887 1.00 88.62 93 LEU A C 1
ATOM 716 O O . LEU A 1 93 ? -21.352 -3.828 32.854 1.00 88.62 93 LEU A O 1
ATOM 720 N N . ASP A 1 94 ? -20.991 -4.343 30.696 1.00 88.94 94 ASP A N 1
ATOM 721 C CA . ASP A 1 94 ? -22.356 -4.814 30.441 1.00 88.94 94 ASP A CA 1
ATOM 722 C C . ASP A 1 94 ? -22.682 -6.069 31.272 1.00 88.94 94 ASP A C 1
ATOM 724 O O . ASP A 1 94 ? -23.734 -6.154 31.913 1.00 88.94 94 ASP A O 1
ATOM 728 N N . ALA A 1 95 ? -21.732 -7.006 31.374 1.00 92.12 95 ALA A N 1
ATOM 729 C CA . ALA A 1 95 ? -21.862 -8.176 32.241 1.00 92.12 95 ALA A CA 1
ATOM 730 C C . ALA A 1 95 ? -21.975 -7.787 33.727 1.00 92.12 95 ALA A C 1
ATOM 732 O O . ALA A 1 95 ? -22.836 -8.303 34.445 1.00 92.12 95 ALA A O 1
ATOM 733 N N . LEU A 1 96 ? -21.150 -6.841 34.187 1.00 89.06 96 LEU A N 1
ATOM 734 C CA . LEU A 1 96 ? -21.170 -6.367 35.571 1.00 89.06 96 LEU A CA 1
ATOM 735 C C . LEU A 1 96 ? -22.468 -5.611 35.888 1.00 89.06 96 LEU A C 1
ATOM 737 O O . LEU A 1 96 ? -23.040 -5.783 36.965 1.00 89.06 96 LEU A O 1
ATOM 741 N N . LYS A 1 97 ? -22.990 -4.832 34.936 1.00 89.44 97 LYS A N 1
ATOM 742 C CA . LYS A 1 97 ? -24.308 -4.199 35.039 1.00 89.44 97 LYS A CA 1
ATOM 743 C C . LYS A 1 97 ? -25.407 -5.248 35.206 1.00 89.44 97 LYS A C 1
ATOM 745 O O . LYS A 1 97 ? -26.230 -5.111 36.112 1.00 89.44 97 LYS A O 1
ATOM 750 N N . ALA A 1 98 ? -25.412 -6.294 34.379 1.00 90.06 98 ALA A N 1
ATOM 751 C CA . ALA A 1 98 ? -26.398 -7.370 34.461 1.00 90.06 98 ALA A CA 1
ATOM 752 C C . ALA A 1 98 ? -26.364 -8.080 35.826 1.00 90.06 98 ALA A C 1
ATOM 754 O O . ALA A 1 98 ? -27.414 -8.319 36.425 1.00 90.06 98 ALA A O 1
ATOM 755 N N . GLU A 1 99 ? -25.170 -8.342 36.367 1.00 91.12 99 GLU A N 1
ATOM 756 C CA . GLU A 1 99 ? -25.005 -8.903 37.712 1.00 91.12 99 GLU A CA 1
ATOM 757 C C . GLU A 1 99 ? -25.592 -7.977 38.792 1.00 91.12 99 GLU A C 1
ATOM 759 O O . GLU A 1 99 ? -26.353 -8.422 39.656 1.00 91.12 99 GLU A O 1
ATOM 764 N N . ARG A 1 100 ? -25.299 -6.670 38.730 1.00 86.00 100 ARG A N 1
ATOM 765 C CA . ARG A 1 100 ? -25.810 -5.684 39.700 1.00 86.00 100 ARG A CA 1
ATOM 766 C C . ARG A 1 100 ? -27.326 -5.541 39.647 1.00 86.00 100 ARG A C 1
ATOM 768 O O . ARG A 1 100 ? -27.955 -5.442 40.702 1.00 86.00 100 ARG A O 1
ATOM 775 N N . VAL A 1 101 ? -27.913 -5.570 38.451 1.00 84.38 101 VAL A N 1
ATOM 776 C CA . VAL A 1 101 ? -29.372 -5.569 38.265 1.00 84.38 101 VAL A CA 1
ATOM 777 C C . VAL A 1 101 ? -29.993 -6.805 38.915 1.00 84.38 101 VAL A C 1
ATOM 779 O O . VAL A 1 101 ? -30.934 -6.666 39.691 1.00 84.38 101 VAL A O 1
ATOM 782 N N . LEU A 1 102 ? -29.418 -7.990 38.704 1.00 90.69 102 LEU A N 1
ATOM 783 C CA . LEU A 1 102 ? -29.917 -9.236 39.289 1.00 90.69 102 LEU A CA 1
ATOM 784 C C . LEU A 1 102 ? -29.842 -9.226 40.828 1.00 90.69 102 LEU A C 1
ATOM 786 O O . LEU A 1 102 ? -30.789 -9.627 41.509 1.00 90.69 102 LEU A O 1
ATOM 790 N N . VAL A 1 103 ? -28.754 -8.706 41.406 1.00 87.31 103 VAL A N 1
ATOM 791 C CA . VAL A 1 103 ? -28.635 -8.513 42.865 1.00 87.31 103 VAL A CA 1
ATOM 792 C C . VAL A 1 103 ? -29.689 -7.531 43.385 1.00 87.31 103 VAL A C 1
ATOM 794 O O . VAL A 1 103 ? -30.264 -7.743 44.460 1.00 87.31 103 VAL A O 1
ATOM 797 N N . LEU A 1 104 ? -29.957 -6.456 42.640 1.00 81.50 104 LEU A N 1
ATOM 798 C CA . LEU A 1 104 ? -30.977 -5.472 42.989 1.00 81.50 104 LEU A CA 1
ATOM 799 C C . LEU A 1 104 ? -32.381 -6.092 42.958 1.00 81.50 104 LEU A C 1
ATOM 801 O O . LEU A 1 104 ? -33.143 -5.889 43.903 1.00 81.50 104 LEU A O 1
ATOM 805 N N . GLU A 1 105 ? -32.696 -6.905 41.949 1.00 85.25 105 GLU A N 1
ATOM 806 C CA . GLU A 1 105 ? -33.952 -7.662 41.851 1.00 85.25 105 GLU A CA 1
ATOM 807 C C . GLU A 1 105 ? -34.134 -8.613 43.043 1.00 85.25 105 GLU A C 1
ATOM 809 O O . GLU A 1 105 ? -35.142 -8.535 43.749 1.00 85.25 105 GLU A O 1
ATOM 814 N N . GLN A 1 106 ? -33.123 -9.430 43.363 1.00 87.25 106 GLN A N 1
ATOM 815 C CA . GLN A 1 106 ? -33.160 -10.340 44.518 1.00 87.25 106 GLN A CA 1
ATOM 816 C C . GLN A 1 106 ? -33.335 -9.599 45.852 1.00 87.25 106 GLN A C 1
ATOM 818 O O . GLN A 1 106 ? -34.024 -10.067 46.768 1.00 87.25 106 GLN A O 1
ATOM 823 N N . ARG A 1 107 ? -32.700 -8.431 46.006 1.00 80.56 107 ARG A N 1
ATOM 824 C CA . ARG A 1 107 ? -32.876 -7.593 47.199 1.00 80.56 107 ARG A CA 1
ATOM 825 C C . ARG A 1 107 ? -34.274 -7.005 47.267 1.00 80.56 107 ARG A C 1
ATOM 827 O O . ARG A 1 107 ? -34.864 -7.026 48.347 1.00 80.56 107 ARG A O 1
ATOM 834 N N . LEU A 1 108 ? -34.816 -6.517 46.154 1.00 79.88 108 LEU A N 1
ATOM 835 C CA . LEU A 1 108 ? -36.183 -6.008 46.093 1.00 79.88 108 LEU A CA 1
ATOM 836 C C . LEU A 1 108 ? -37.203 -7.094 46.433 1.00 79.88 108 LEU A C 1
ATOM 838 O O . LEU A 1 108 ? -38.119 -6.812 47.200 1.00 79.88 108 LEU A O 1
ATOM 842 N N . GLU A 1 109 ? -37.028 -8.330 45.965 1.00 81.75 109 GLU A N 1
ATOM 843 C CA . GLU A 1 109 ? -37.889 -9.457 46.350 1.00 81.75 109 GLU A CA 1
ATOM 844 C C . GLU A 1 109 ? -37.826 -9.742 47.857 1.00 81.75 109 GLU A C 1
ATOM 846 O O . GLU A 1 109 ? -38.861 -9.854 48.522 1.00 81.75 109 GLU A O 1
ATOM 851 N N . ASN A 1 110 ? -36.622 -9.782 48.434 1.00 79.88 110 ASN A N 1
ATOM 852 C CA . ASN A 1 110 ? -36.428 -9.987 49.871 1.00 79.88 110 ASN A CA 1
ATOM 853 C C . ASN A 1 110 ? -37.009 -8.846 50.718 1.00 79.88 110 ASN A C 1
ATOM 855 O O . ASN A 1 110 ? -37.630 -9.080 51.761 1.00 79.88 110 ASN A O 1
ATOM 859 N N . ILE A 1 111 ? -36.821 -7.601 50.279 1.00 72.38 111 ILE A N 1
ATOM 860 C CA . ILE A 1 111 ? -37.388 -6.415 50.920 1.00 72.38 111 ILE A CA 1
ATOM 861 C C . ILE A 1 111 ? -38.905 -6.421 50.768 1.00 72.38 111 ILE A C 1
ATOM 863 O O . ILE A 1 111 ? -39.586 -6.164 51.750 1.00 72.38 111 ILE A O 1
ATOM 867 N N . ALA A 1 112 ? -39.461 -6.768 49.607 1.00 69.56 112 ALA A N 1
ATOM 868 C CA . ALA A 1 112 ? -40.900 -6.896 49.402 1.00 69.56 112 ALA A CA 1
ATOM 869 C C . ALA A 1 112 ? -41.494 -7.980 50.313 1.00 69.56 112 ALA A C 1
ATOM 871 O O . ALA A 1 112 ? -42.529 -7.748 50.937 1.00 69.56 112 ALA A O 1
ATOM 872 N N . ALA A 1 113 ? -40.811 -9.117 50.477 1.00 70.00 113 ALA A N 1
ATOM 873 C CA . ALA A 1 113 ? -41.190 -10.165 51.423 1.00 70.00 113 ALA A CA 1
ATOM 874 C C . ALA A 1 113 ? -41.139 -9.681 52.888 1.00 70.00 113 ALA A C 1
ATOM 876 O O . ALA A 1 113 ? -42.041 -9.983 53.672 1.00 70.00 113 ALA A O 1
ATOM 877 N N . ARG A 1 114 ? -40.126 -8.886 53.264 1.00 67.62 114 ARG A N 1
ATOM 878 C CA . ARG A 1 114 ? -39.982 -8.279 54.604 1.00 67.62 114 ARG A CA 1
ATOM 879 C C . ARG A 1 114 ? -40.956 -7.122 54.861 1.00 67.62 114 ARG A C 1
ATOM 881 O O . ARG A 1 114 ? -41.482 -7.010 55.964 1.00 67.62 114 ARG A O 1
ATOM 888 N N . LEU A 1 115 ? -41.228 -6.281 53.866 1.00 61.72 115 LEU A N 1
ATOM 889 C CA . LEU A 1 115 ? -42.152 -5.143 53.922 1.00 61.72 115 LEU A CA 1
ATOM 890 C C . LEU A 1 115 ? -43.606 -5.598 53.928 1.00 61.72 115 LEU A C 1
ATOM 892 O O . LEU A 1 115 ? -44.381 -5.031 54.692 1.00 61.72 115 LEU A O 1
ATOM 896 N N . LYS A 1 116 ? -43.962 -6.664 53.188 1.00 60.16 116 LYS A N 1
ATOM 897 C CA . LYS A 1 116 ? -45.236 -7.391 53.376 1.00 60.16 116 LYS A CA 1
ATOM 898 C C . LYS A 1 116 ? -45.454 -7.779 54.837 1.00 60.16 116 LYS A C 1
ATOM 900 O O . LYS A 1 116 ? -46.591 -7.935 55.266 1.00 60.16 116 LYS A O 1
ATOM 905 N N . LYS A 1 117 ? -44.363 -7.965 55.580 1.00 58.75 117 LYS A N 1
ATOM 906 C CA . LYS A 1 117 ? -44.376 -8.407 56.968 1.00 58.75 117 LYS A CA 1
ATOM 907 C C . LYS A 1 117 ? -44.446 -7.260 57.975 1.00 58.75 117 LYS A C 1
ATOM 909 O O . LYS A 1 117 ? -44.967 -7.485 59.059 1.00 58.75 117 LYS A O 1
ATOM 914 N N . LEU A 1 118 ? -43.898 -6.081 57.670 1.00 52.12 118 LEU A N 1
ATOM 915 C CA . LEU A 1 118 ? -43.663 -5.041 58.677 1.00 52.12 118 LEU A CA 1
ATOM 916 C C . LEU A 1 118 ? -44.019 -3.624 58.185 1.00 52.12 118 LEU A C 1
ATOM 918 O O . LEU A 1 118 ? -45.185 -3.272 58.231 1.00 52.12 118 LEU A O 1
ATOM 922 N N . PHE A 1 119 ? -43.089 -2.731 57.846 1.00 50.94 119 PHE A N 1
ATOM 923 C CA . PHE A 1 119 ? -43.378 -1.298 58.042 1.00 50.94 119 PHE A CA 1
ATOM 924 C C . PHE A 1 119 ? -42.447 -0.366 57.251 1.00 50.94 119 PHE A C 1
ATOM 926 O O . PHE A 1 119 ? -41.432 0.045 57.790 1.00 50.94 119 PHE A O 1
ATOM 933 N N . ARG A 1 120 ? -42.793 0.024 56.014 1.00 53.69 120 ARG A N 1
ATOM 934 C CA . ARG A 1 120 ? -42.241 1.202 55.284 1.00 53.69 120 ARG A CA 1
ATOM 935 C C . ARG A 1 120 ? -40.796 1.627 55.660 1.00 53.69 120 ARG A C 1
ATOM 937 O O . ARG A 1 120 ? -40.602 2.662 56.294 1.00 53.69 120 ARG A O 1
ATOM 944 N N . ILE A 1 121 ? -39.780 0.881 55.221 1.00 54.00 121 ILE A N 1
ATOM 945 C CA . ILE A 1 121 ? -38.364 1.272 55.364 1.00 54.00 121 ILE A CA 1
ATOM 946 C C . ILE A 1 121 ? -37.766 1.555 53.983 1.00 54.00 121 ILE A C 1
ATOM 948 O O . ILE A 1 121 ? -37.911 0.751 53.066 1.00 54.00 121 ILE A O 1
ATOM 952 N N . LYS A 1 122 ? -37.093 2.706 53.853 1.00 56.12 122 LYS A N 1
ATOM 953 C CA . LYS A 1 122 ? -36.187 3.019 52.738 1.00 56.12 122 LYS A CA 1
ATOM 954 C C . LYS A 1 122 ? -34.845 2.340 52.996 1.00 56.12 122 LYS A C 1
ATOM 956 O O . LYS A 1 122 ? -34.203 2.631 54.004 1.00 56.12 122 LYS A O 1
ATOM 961 N N . ASP A 1 123 ? -34.428 1.460 52.096 1.00 61.59 123 ASP A N 1
ATOM 962 C CA . ASP A 1 123 ? -33.165 0.737 52.212 1.00 61.59 123 ASP A CA 1
ATOM 963 C C . ASP A 1 123 ? -32.039 1.534 51.531 1.00 61.59 123 ASP A C 1
ATOM 965 O O . ASP A 1 123 ? -32.056 1.732 50.315 1.00 61.59 123 ASP A O 1
ATOM 969 N N . LYS A 1 124 ? -31.071 2.033 52.315 1.00 63.50 124 LYS A N 1
ATOM 970 C CA . LYS A 1 124 ? -29.897 2.778 51.807 1.00 63.50 124 LYS A CA 1
ATOM 971 C C . LYS A 1 124 ? -29.085 1.955 50.802 1.00 63.50 124 LYS A C 1
ATOM 973 O O . LYS A 1 124 ? -28.499 2.514 49.885 1.00 63.50 124 LYS A O 1
ATOM 978 N N . SER A 1 125 ? -29.130 0.634 50.934 1.00 69.88 125 SER A N 1
ATOM 979 C CA . SER A 1 125 ? -28.342 -0.290 50.129 1.00 69.88 125 SER A CA 1
ATOM 980 C C . SER A 1 125 ? -28.872 -0.484 48.697 1.00 69.88 125 SER A C 1
ATOM 982 O O . SER A 1 125 ? -28.115 -0.869 47.812 1.00 69.88 125 SER A O 1
ATOM 984 N N . VAL A 1 126 ? -30.157 -0.195 48.440 1.00 72.06 126 VAL A N 1
ATOM 985 C CA . VAL A 1 126 ? -30.722 -0.163 47.075 1.00 72.06 126 VAL A CA 1
ATOM 986 C C . VAL A 1 126 ? -30.281 1.106 46.353 1.00 72.06 126 VAL A C 1
ATOM 988 O O . VAL A 1 126 ? -29.924 1.046 45.182 1.00 72.06 126 VAL A O 1
ATOM 991 N N . ALA A 1 127 ? -30.251 2.239 47.061 1.00 75.88 127 ALA A N 1
ATOM 992 C CA . ALA A 1 127 ? -29.780 3.501 46.499 1.00 75.88 127 ALA A CA 1
ATOM 993 C C . ALA A 1 127 ? -28.301 3.417 46.084 1.00 75.88 127 ALA A C 1
ATOM 995 O O . ALA A 1 127 ? -27.959 3.895 45.010 1.00 75.88 127 ALA A O 1
ATOM 996 N N . GLU A 1 128 ? -27.457 2.755 46.882 1.00 80.44 128 GLU A N 1
ATOM 997 C CA . GLU A 1 128 ? -26.044 2.504 46.553 1.00 80.44 128 GLU A CA 1
ATOM 998 C C . GLU A 1 128 ? -25.887 1.677 45.264 1.00 80.44 128 GLU A C 1
ATOM 1000 O O . GLU A 1 128 ? -25.191 2.101 44.341 1.00 80.44 128 GLU A O 1
ATOM 1005 N N . ILE A 1 129 ? -26.603 0.553 45.131 1.00 75.19 129 ILE A N 1
ATOM 1006 C CA . ILE A 1 129 ? -26.551 -0.267 43.904 1.00 75.19 129 ILE A CA 1
ATOM 1007 C C . ILE A 1 129 ? -27.082 0.518 42.695 1.00 75.19 129 ILE A C 1
ATOM 1009 O O . ILE A 1 129 ? -26.549 0.417 41.595 1.00 75.19 129 ILE A O 1
ATOM 1013 N N . GLN A 1 130 ? -28.109 1.344 42.887 1.00 80.19 130 GLN A N 1
ATOM 1014 C CA . GLN A 1 130 ? -28.668 2.161 41.814 1.00 80.19 130 GLN A CA 1
ATOM 1015 C C . GLN A 1 130 ? -27.702 3.271 41.368 1.00 80.19 130 GLN A C 1
ATOM 1017 O O . GLN A 1 130 ? -27.626 3.569 40.177 1.00 80.19 130 GLN A O 1
ATOM 1022 N N . THR A 1 131 ? -26.912 3.835 42.291 1.00 86.75 131 THR A N 1
ATOM 1023 C CA . THR A 1 131 ? -25.812 4.745 41.939 1.00 86.75 131 THR A CA 1
ATOM 1024 C C . THR A 1 131 ? -24.668 4.033 41.217 1.00 86.75 131 THR A C 1
ATOM 1026 O O . THR A 1 131 ? -24.144 4.589 40.255 1.00 86.75 131 THR A O 1
ATOM 1029 N N . GLU A 1 132 ? -24.321 2.800 41.608 1.00 83.12 132 GLU A N 1
ATOM 1030 C CA . GLU A 1 132 ? -23.328 1.982 40.894 1.00 83.12 132 GLU A CA 1
ATOM 1031 C C . GLU A 1 132 ? -23.779 1.706 39.451 1.00 83.12 132 GLU A C 1
ATOM 1033 O O . GLU A 1 132 ? -23.014 1.953 38.520 1.00 83.12 132 GLU A O 1
ATOM 1038 N N . ILE A 1 133 ? -25.035 1.286 39.244 1.00 80.88 133 ILE A N 1
ATOM 1039 C CA . ILE A 1 133 ? -25.608 1.058 37.905 1.00 80.88 133 ILE A CA 1
ATOM 1040 C C . ILE A 1 133 ? -25.522 2.327 37.050 1.00 80.88 133 ILE A C 1
ATOM 1042 O O . ILE A 1 133 ? -25.041 2.261 35.921 1.00 80.88 133 ILE A O 1
ATOM 1046 N N . GLY A 1 134 ? -25.921 3.483 37.594 1.00 87.62 134 GLY A N 1
ATOM 1047 C CA . GLY A 1 134 ? -25.832 4.755 36.873 1.00 87.62 134 GLY A CA 1
ATOM 1048 C C . GLY A 1 134 ? -24.393 5.133 36.504 1.00 87.62 134 GLY A C 1
ATOM 1049 O O . GLY A 1 134 ? -24.144 5.616 35.401 1.00 87.62 134 GLY A O 1
ATOM 1050 N N . SER A 1 135 ? -23.420 4.859 37.382 1.00 90.31 135 SER A N 1
ATOM 1051 C CA . SER A 1 135 ? -22.003 5.091 37.069 1.00 90.31 135 SER A CA 1
ATOM 1052 C C . SER A 1 135 ? -21.502 4.194 35.929 1.00 90.31 135 SER A C 1
ATOM 1054 O O . SER A 1 135 ? -20.832 4.688 35.023 1.00 90.31 135 SER A O 1
ATOM 1056 N N . ILE A 1 136 ? -21.908 2.918 35.915 1.00 84.56 136 ILE A N 1
ATOM 1057 C CA . ILE A 1 136 ? -21.552 1.956 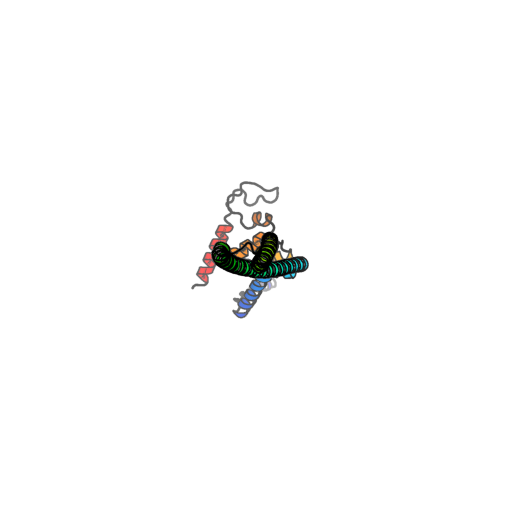34.861 1.00 84.56 136 ILE A CA 1
ATOM 1058 C C . ILE A 1 136 ? -22.161 2.378 33.521 1.00 84.56 136 ILE A C 1
ATOM 1060 O O . ILE A 1 136 ? -21.480 2.350 32.501 1.00 84.56 136 ILE A O 1
ATOM 1064 N N . GLU A 1 137 ? -23.421 2.818 33.512 1.00 86.81 137 GLU A N 1
ATOM 1065 C CA . GLU A 1 137 ? -24.086 3.324 32.303 1.00 86.81 137 GLU A CA 1
ATOM 1066 C C . GLU A 1 137 ? -23.355 4.525 31.701 1.00 86.81 137 GLU A C 1
ATOM 1068 O O . GLU A 1 137 ? -23.159 4.585 30.487 1.00 86.81 137 GLU A O 1
ATOM 1073 N N . THR A 1 138 ? -22.899 5.441 32.556 1.00 92.62 138 THR A N 1
ATOM 1074 C CA . THR A 1 138 ? -22.161 6.629 32.114 1.00 92.62 138 THR A CA 1
ATOM 1075 C C . THR A 1 138 ? -20.808 6.240 31.500 1.00 92.62 138 THR A C 1
ATOM 1077 O O . THR A 1 138 ? -20.442 6.746 30.440 1.00 92.62 138 THR A O 1
ATOM 1080 N N . GLU A 1 139 ? -20.083 5.297 32.118 1.00 90.31 139 GLU A N 1
ATOM 1081 C CA . GLU A 1 139 ? -18.807 4.781 31.597 1.00 90.31 139 GLU A CA 1
ATOM 1082 C C . GLU A 1 139 ? -19.002 4.024 30.265 1.00 90.31 139 GLU A C 1
ATOM 1084 O O . GLU A 1 139 ? -18.216 4.183 29.328 1.00 90.31 139 GLU A O 1
ATOM 1089 N N . MET A 1 140 ? -20.087 3.251 30.127 1.00 82.75 140 MET A N 1
ATOM 1090 C CA . MET A 1 140 ? -20.436 2.566 28.875 1.00 82.75 140 MET A CA 1
ATOM 1091 C C . MET A 1 140 ? -20.726 3.542 27.728 1.00 82.75 140 MET A C 1
ATOM 1093 O O . MET A 1 140 ? -20.273 3.323 26.599 1.00 82.75 140 MET A O 1
ATOM 1097 N N . GLU A 1 141 ? -21.476 4.614 27.987 1.00 90.19 141 GLU A N 1
ATOM 1098 C CA . GLU A 1 141 ? -21.795 5.628 26.976 1.00 90.19 141 GLU A CA 1
ATOM 1099 C C . GLU A 1 141 ? -20.534 6.379 26.515 1.00 90.19 141 GLU A C 1
ATOM 1101 O O . GLU A 1 141 ? -20.334 6.611 25.313 1.00 90.19 141 GLU A O 1
ATOM 1106 N N . GLU A 1 142 ? -19.623 6.669 27.448 1.00 91.81 142 GLU A N 1
ATOM 1107 C CA . GLU A 1 142 ? -18.322 7.257 27.141 1.00 91.81 142 GLU A CA 1
ATOM 1108 C C . GLU A 1 142 ? -17.480 6.329 26.251 1.00 91.81 142 GLU A C 1
ATOM 1110 O O . GLU A 1 142 ? -16.991 6.757 25.198 1.00 91.81 142 GLU A O 1
ATOM 1115 N N . PHE A 1 143 ? -17.355 5.044 26.604 1.00 87.44 143 PHE A N 1
ATOM 1116 C CA . PHE A 1 143 ? -16.609 4.087 25.782 1.00 87.44 143 PHE A CA 1
ATOM 1117 C C . PHE A 1 143 ? -17.219 3.895 24.399 1.00 87.44 143 PHE A C 1
ATOM 1119 O O . PHE A 1 143 ? -16.480 3.827 23.416 1.00 87.44 143 PHE A O 1
ATOM 1126 N N . THR A 1 144 ? -18.546 3.869 24.301 1.00 86.94 144 THR A N 1
ATOM 1127 C CA . THR A 1 144 ? -19.251 3.760 23.018 1.00 86.94 144 THR A CA 1
ATOM 1128 C C . THR A 1 144 ? -18.935 4.957 22.121 1.00 86.94 144 THR A C 1
ATOM 1130 O O . THR A 1 144 ? -18.619 4.799 20.939 1.00 86.94 144 THR A O 1
ATOM 1133 N N . THR A 1 145 ? -18.938 6.163 22.692 1.00 91.38 145 THR A N 1
ATOM 1134 C CA . THR A 1 145 ? -18.592 7.394 21.969 1.00 91.38 145 THR A CA 1
ATOM 1135 C C . THR A 1 145 ? -17.137 7.374 21.495 1.00 91.38 145 THR A C 1
ATOM 1137 O O . THR A 1 145 ? -16.857 7.672 20.331 1.00 91.38 145 THR A O 1
ATOM 1140 N N . GLN A 1 146 ? -16.206 6.967 22.361 1.00 90.88 146 GLN A N 1
ATOM 1141 C CA . GLN A 1 146 ? -14.785 6.851 22.019 1.00 90.88 146 GLN A CA 1
ATOM 1142 C C . GLN A 1 146 ? -14.530 5.774 20.950 1.00 90.88 146 GLN A C 1
ATOM 1144 O O . GLN A 1 146 ? -13.727 5.987 20.041 1.00 90.88 146 GLN A O 1
ATOM 1149 N N . ALA A 1 147 ? -15.234 4.640 21.005 1.00 88.88 147 ALA A N 1
ATOM 1150 C CA . ALA A 1 147 ? -15.141 3.580 20.003 1.00 88.88 147 ALA A CA 1
ATOM 1151 C C . ALA A 1 147 ? -15.611 4.061 18.621 1.00 88.88 147 ALA A C 1
ATOM 1153 O O . ALA A 1 147 ? -14.947 3.811 17.614 1.00 88.88 147 ALA A O 1
ATOM 1154 N N . LEU A 1 148 ? -16.711 4.820 18.560 1.00 92.00 148 LEU A N 1
ATOM 1155 C CA . LEU A 1 148 ? -17.188 5.431 17.314 1.00 92.00 148 LEU A CA 1
ATOM 1156 C C . LEU A 1 148 ? -16.178 6.425 16.728 1.00 92.00 148 LEU A C 1
ATOM 1158 O O . LEU A 1 148 ? -15.976 6.449 15.513 1.00 92.00 148 LEU A O 1
ATOM 1162 N N . GLN A 1 149 ? -15.530 7.232 17.572 1.00 93.56 149 GLN A N 1
ATOM 1163 C CA . GLN A 1 149 ? -14.478 8.153 17.133 1.00 93.56 149 GLN A CA 1
ATOM 1164 C C . GLN A 1 149 ? -13.267 7.398 16.574 1.00 93.56 149 GLN A C 1
ATOM 1166 O O . GLN A 1 149 ? -12.823 7.704 15.468 1.00 93.56 149 GLN A O 1
ATOM 1171 N N . LEU A 1 150 ? -12.792 6.363 17.274 1.00 92.19 150 LEU A N 1
ATOM 1172 C CA . LEU A 1 150 ? -11.679 5.528 16.812 1.00 92.19 150 LEU A CA 1
ATOM 1173 C C . LEU A 1 150 ? -11.981 4.847 15.477 1.00 92.19 150 LEU A C 1
ATOM 1175 O O . LEU A 1 150 ? -11.131 4.852 14.592 1.00 92.19 150 LEU A O 1
ATOM 1179 N N . ARG A 1 151 ? -13.196 4.316 15.294 1.00 91.88 151 ARG A N 1
ATOM 1180 C CA . ARG A 1 151 ? -13.615 3.709 14.020 1.00 91.88 151 ARG A CA 1
ATOM 1181 C C . ARG A 1 151 ? -13.539 4.705 12.861 1.00 91.88 151 ARG A C 1
ATOM 1183 O O . ARG A 1 151 ? -12.972 4.374 11.825 1.00 91.88 151 ARG A O 1
ATOM 1190 N N . ARG A 1 152 ? -14.031 5.935 13.054 1.00 94.75 152 ARG A N 1
ATOM 1191 C CA . ARG A 1 152 ? -13.932 7.004 12.041 1.00 94.75 152 ARG A CA 1
ATOM 1192 C C . ARG A 1 152 ? -12.484 7.380 11.736 1.00 94.75 152 ARG A C 1
ATOM 1194 O O . ARG A 1 152 ? -12.142 7.635 10.587 1.00 94.75 152 ARG A O 1
ATOM 1201 N N . GLU A 1 153 ? -11.626 7.432 12.752 1.00 93.56 153 GLU A N 1
ATOM 1202 C CA . GLU A 1 153 ? -10.204 7.722 12.554 1.00 93.56 153 GLU A CA 1
ATOM 1203 C C . GLU A 1 153 ? -9.485 6.607 11.790 1.00 93.56 153 GLU A C 1
ATOM 1205 O O . GLU A 1 153 ? -8.696 6.913 10.899 1.00 93.56 153 GLU A O 1
ATOM 1210 N N . ILE A 1 154 ? -9.768 5.340 12.109 1.00 93.00 154 ILE A N 1
ATOM 1211 C CA . ILE A 1 154 ? -9.234 4.176 11.388 1.00 93.00 154 ILE A CA 1
ATOM 1212 C C . ILE A 1 154 ? -9.671 4.221 9.924 1.00 93.00 154 ILE A C 1
ATOM 1214 O O . ILE A 1 154 ? -8.832 4.082 9.040 1.00 93.00 154 ILE A O 1
ATOM 1218 N N . GLU A 1 155 ? -10.954 4.475 9.662 1.00 94.94 155 GLU A N 1
ATOM 1219 C CA . GLU A 1 155 ? -11.489 4.589 8.302 1.00 94.94 155 GLU A CA 1
ATOM 1220 C C . GLU A 1 155 ? -10.811 5.723 7.521 1.00 94.94 155 GLU A C 1
ATOM 1222 O O . GLU A 1 155 ? -10.382 5.527 6.386 1.00 94.94 155 GLU A O 1
ATOM 1227 N N . ARG A 1 156 ? -10.610 6.886 8.154 1.00 95.44 156 ARG A N 1
ATOM 1228 C CA . ARG A 1 156 ? -9.882 8.008 7.547 1.00 95.44 156 ARG A CA 1
ATOM 1229 C C . ARG A 1 156 ? -8.430 7.648 7.212 1.00 95.44 156 ARG A C 1
ATOM 1231 O O . ARG A 1 156 ? -7.960 7.994 6.134 1.00 95.44 156 ARG A O 1
ATOM 1238 N N . LEU A 1 157 ? -7.715 6.979 8.120 1.00 93.00 157 LEU A N 1
ATOM 1239 C CA . LEU A 1 157 ? -6.326 6.561 7.884 1.00 93.00 157 LEU A CA 1
ATOM 1240 C C . LEU A 1 157 ? -6.235 5.483 6.796 1.00 93.00 157 LEU A C 1
ATOM 1242 O O . LEU A 1 157 ? -5.312 5.514 5.987 1.00 93.00 157 LEU A O 1
ATOM 1246 N N . ALA A 1 158 ? -7.193 4.556 6.750 1.00 92.62 158 ALA A N 1
ATOM 1247 C CA . ALA A 1 158 ? -7.276 3.540 5.704 1.00 92.62 158 ALA A CA 1
ATOM 1248 C C . ALA A 1 158 ? -7.541 4.171 4.329 1.00 92.62 158 ALA A C 1
ATOM 1250 O O . ALA A 1 158 ? -6.914 3.785 3.342 1.00 92.62 158 ALA A O 1
ATOM 1251 N N . GLN A 1 159 ? -8.408 5.187 4.273 1.00 94.69 159 GLN A N 1
ATOM 1252 C CA . GLN A 1 159 ? -8.638 5.968 3.062 1.00 94.69 159 GLN A CA 1
ATOM 1253 C C . GLN A 1 159 ? -7.353 6.676 2.609 1.00 94.69 159 GLN A C 1
ATOM 1255 O O . GLN A 1 159 ? -6.952 6.519 1.458 1.00 94.69 159 GLN A O 1
ATOM 1260 N N . GLU A 1 160 ? -6.654 7.365 3.516 1.00 93.25 160 GLU A N 1
ATOM 1261 C CA . GLU A 1 160 ? -5.372 8.018 3.214 1.00 93.25 160 GLU A CA 1
ATOM 1262 C C . GLU A 1 160 ? -4.320 7.016 2.711 1.00 93.25 160 GLU A C 1
ATOM 1264 O O . GLU A 1 160 ? -3.602 7.293 1.752 1.00 93.25 160 GLU A O 1
ATOM 1269 N N . GLN A 1 161 ? -4.255 5.824 3.310 1.00 91.81 161 GLN A N 1
ATOM 1270 C CA . GLN A 1 161 ? -3.351 4.760 2.874 1.00 91.81 161 GLN A CA 1
ATOM 1271 C C . GLN A 1 161 ? -3.693 4.253 1.464 1.00 91.81 161 GLN A C 1
ATOM 1273 O O . GLN A 1 161 ? -2.783 3.941 0.698 1.00 91.81 161 GLN A O 1
ATOM 1278 N N . SER A 1 162 ? -4.979 4.193 1.105 1.00 91.12 162 SER A N 1
ATOM 1279 C CA . SER A 1 162 ? -5.433 3.758 -0.224 1.00 91.12 162 SER A CA 1
ATOM 1280 C C . SER A 1 162 ? -5.133 4.766 -1.340 1.00 91.12 162 SER A C 1
ATOM 1282 O O . SER A 1 162 ? -5.011 4.382 -2.502 1.00 91.12 162 SER A O 1
ATOM 1284 N N . GLU A 1 163 ? -4.992 6.046 -0.989 1.00 93.44 163 GLU A N 1
ATOM 1285 C CA . GLU A 1 163 ? -4.673 7.134 -1.919 1.00 93.44 163 GLU A CA 1
ATOM 1286 C C . GLU A 1 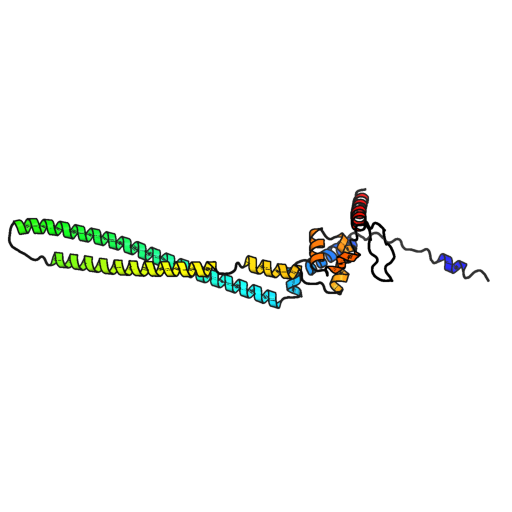163 ? -3.173 7.237 -2.221 1.00 93.44 163 GLU A C 1
ATOM 1288 O O . GLU A 1 163 ? -2.776 7.926 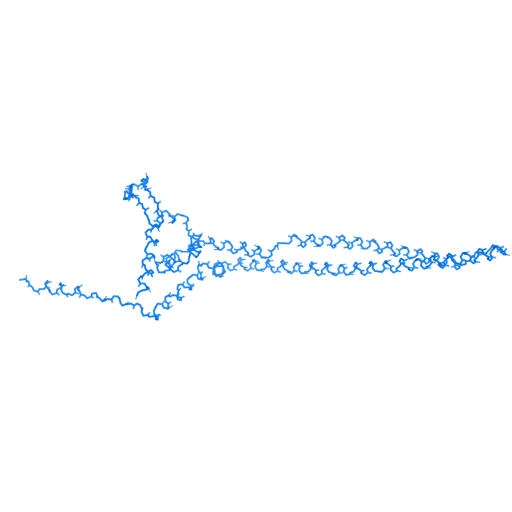-3.165 1.00 93.44 163 GLU A O 1
ATOM 1293 N N . LEU A 1 164 ? -2.325 6.549 -1.448 1.00 91.62 164 LEU A N 1
ATOM 1294 C CA . LEU A 1 164 ? -0.891 6.532 -1.702 1.00 91.62 164 LEU A CA 1
ATOM 1295 C C . LEU A 1 164 ? -0.581 5.845 -3.042 1.00 91.62 164 LEU A C 1
ATOM 1297 O O . LEU A 1 164 ? -1.118 4.774 -3.341 1.00 91.62 164 LEU A O 1
ATOM 1301 N N . PRO A 1 165 ? 0.317 6.426 -3.858 1.00 92.31 165 PRO A N 1
ATOM 1302 C CA . PRO A 1 165 ? 0.709 5.821 -5.121 1.00 92.31 165 PRO A CA 1
ATOM 1303 C C . PRO A 1 165 ? 1.452 4.502 -4.883 1.00 92.31 165 PRO A C 1
ATOM 1305 O O . PRO A 1 165 ? 2.217 4.364 -3.931 1.00 92.31 165 PRO A O 1
ATOM 1308 N N . ASP A 1 166 ? 1.264 3.531 -5.779 1.00 93.06 166 ASP A N 1
ATOM 1309 C CA . ASP A 1 166 ? 1.982 2.255 -5.718 1.00 93.06 166 ASP A CA 1
ATOM 1310 C C . ASP A 1 166 ? 3.465 2.460 -6.090 1.00 93.06 166 ASP A C 1
ATOM 1312 O O . ASP A 1 166 ? 3.757 2.810 -7.243 1.00 93.06 166 ASP A O 1
ATOM 1316 N N . PRO A 1 167 ? 4.417 2.188 -5.172 1.00 92.88 167 PRO A N 1
ATOM 1317 C CA . PRO A 1 167 ? 5.841 2.348 -5.442 1.00 92.88 167 PRO A CA 1
ATOM 1318 C C . PRO A 1 167 ? 6.340 1.567 -6.660 1.00 92.88 167 PRO A C 1
ATOM 1320 O O . PRO A 1 167 ? 7.272 2.010 -7.331 1.00 92.88 167 PRO A O 1
ATOM 1323 N N . LYS A 1 168 ? 5.741 0.406 -6.963 1.00 91.56 168 LYS A N 1
ATOM 1324 C CA . LYS A 1 168 ? 6.123 -0.381 -8.145 1.00 91.56 168 LYS A CA 1
ATOM 1325 C C . LYS A 1 168 ? 5.743 0.347 -9.425 1.00 91.56 168 LYS A C 1
ATOM 1327 O O . LYS A 1 168 ? 6.586 0.509 -10.300 1.00 91.56 168 LYS A O 1
ATOM 1332 N N . LYS A 1 169 ? 4.519 0.875 -9.488 1.00 93.12 169 LYS A N 1
ATOM 1333 C CA . LYS A 1 169 ? 4.043 1.652 -10.640 1.00 93.12 169 LYS A CA 1
ATOM 1334 C C . LYS A 1 169 ? 4.834 2.940 -10.832 1.00 93.12 169 LYS A C 1
ATOM 1336 O O . LYS A 1 169 ? 5.084 3.324 -11.969 1.00 93.12 169 LYS A O 1
ATOM 1341 N N . MET A 1 170 ? 5.254 3.595 -9.746 1.00 93.19 170 MET A N 1
ATOM 1342 C CA . MET A 1 170 ? 6.136 4.769 -9.825 1.00 93.19 170 MET A CA 1
ATOM 1343 C C . MET A 1 170 ? 7.467 4.420 -10.501 1.00 93.19 170 MET A C 1
ATOM 1345 O O . MET A 1 170 ? 7.913 5.134 -11.400 1.00 93.19 170 MET A O 1
ATOM 1349 N N . LEU A 1 171 ? 8.073 3.296 -10.108 1.00 92.38 171 LEU A N 1
ATOM 1350 C CA . LEU A 1 171 ? 9.336 2.826 -10.671 1.00 92.38 171 LEU A CA 1
ATOM 1351 C C . LEU A 1 171 ? 9.192 2.375 -12.133 1.00 92.38 171 LEU A C 1
ATOM 1353 O O . LEU A 1 171 ? 10.009 2.736 -12.978 1.00 92.38 171 LEU A O 1
ATOM 1357 N N . GLU A 1 172 ? 8.132 1.631 -12.448 1.00 91.12 172 GLU A N 1
ATOM 1358 C CA . GLU A 1 172 ? 7.804 1.206 -13.814 1.00 91.12 172 GLU A CA 1
ATOM 1359 C C . GLU A 1 172 ? 7.591 2.412 -14.736 1.00 91.12 172 GLU A C 1
ATOM 1361 O O . GLU 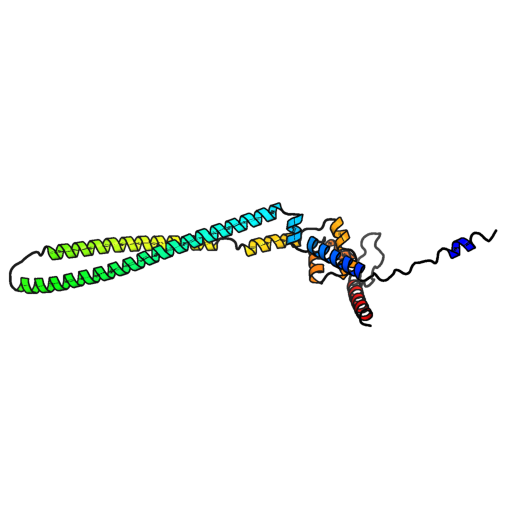A 1 172 ? 8.183 2.486 -15.812 1.00 91.12 172 GLU A O 1
ATOM 1366 N N . ALA A 1 173 ? 6.813 3.405 -14.294 1.00 91.12 173 ALA A N 1
ATOM 1367 C CA . ALA A 1 173 ? 6.579 4.630 -15.053 1.00 91.12 173 ALA A CA 1
ATOM 1368 C C . ALA A 1 173 ? 7.866 5.441 -15.272 1.00 91.12 173 ALA A C 1
ATOM 1370 O O . ALA A 1 173 ? 8.000 6.119 -16.294 1.00 91.12 173 ALA A O 1
ATOM 1371 N N . TYR A 1 174 ? 8.813 5.384 -14.333 1.00 93.12 174 TYR A N 1
ATOM 1372 C CA . TYR A 1 174 ? 10.123 6.003 -14.493 1.00 93.12 174 TYR A CA 1
ATOM 1373 C C . TYR A 1 174 ? 10.966 5.283 -15.556 1.00 93.12 174 TYR A C 1
ATOM 1375 O O . TYR A 1 174 ? 11.424 5.922 -16.506 1.00 93.12 174 TYR A O 1
ATOM 1383 N N . TYR A 1 175 ? 11.123 3.960 -15.463 1.00 90.75 175 TYR A N 1
ATOM 1384 C CA . TYR A 1 175 ? 11.935 3.206 -16.426 1.00 90.75 175 TYR A CA 1
ATOM 1385 C C . TYR A 1 175 ? 11.328 3.152 -17.829 1.00 90.75 175 TYR A C 1
ATOM 1387 O O . TYR A 1 175 ? 12.074 3.211 -18.805 1.00 90.75 175 TYR A O 1
ATOM 1395 N N . ALA A 1 176 ? 10.000 3.177 -17.957 1.00 88.75 176 ALA A N 1
ATOM 1396 C CA . ALA A 1 176 ? 9.337 3.294 -19.255 1.00 88.75 176 ALA A CA 1
ATOM 1397 C C . ALA A 1 176 ? 9.754 4.569 -20.017 1.00 88.75 176 ALA A C 1
ATOM 1399 O O . ALA A 1 176 ? 9.857 4.562 -21.243 1.00 88.75 176 ALA A O 1
ATOM 1400 N N . LYS A 1 177 ? 10.060 5.671 -19.313 1.00 88.69 177 LYS A N 1
ATOM 1401 C CA . LYS A 1 177 ? 10.592 6.888 -19.954 1.00 88.69 177 LYS A CA 1
ATOM 1402 C C . LYS A 1 177 ? 12.003 6.662 -20.495 1.00 88.69 177 LYS A C 1
ATOM 1404 O O . LYS A 1 177 ? 12.317 7.137 -21.586 1.00 88.69 177 LYS A O 1
ATOM 1409 N N . MET A 1 178 ? 12.832 5.910 -19.771 1.00 89.00 178 MET A N 1
ATOM 1410 C CA . MET A 1 178 ? 14.209 5.604 -20.174 1.00 89.00 178 MET A CA 1
ATOM 1411 C C . MET A 1 178 ? 14.264 4.736 -21.438 1.00 89.00 178 MET A C 1
ATOM 1413 O O . MET A 1 178 ? 15.146 4.944 -22.270 1.00 89.00 178 MET A O 1
ATOM 1417 N N . GLU A 1 179 ? 13.287 3.845 -21.645 1.00 85.00 179 GLU A N 1
ATOM 1418 C CA . GLU A 1 179 ? 13.171 3.029 -22.868 1.00 85.00 179 GLU A CA 1
ATOM 1419 C C . GLU A 1 179 ? 13.033 3.854 -24.155 1.00 85.00 179 GLU A C 1
ATOM 1421 O O . GLU A 1 179 ? 13.352 3.370 -25.237 1.00 85.00 179 GLU A O 1
ATOM 1426 N N . THR A 1 180 ? 12.558 5.096 -24.059 1.00 85.06 180 THR A N 1
ATOM 1427 C CA . THR A 1 180 ? 12.351 5.989 -25.216 1.00 85.06 180 THR A CA 1
ATOM 1428 C C . THR A 1 180 ? 13.404 7.088 -25.317 1.00 85.06 180 THR A C 1
ATOM 1430 O O . THR A 1 180 ? 13.356 7.925 -26.219 1.00 85.06 180 THR A O 1
ATOM 1433 N N . MET A 1 181 ? 14.377 7.103 -24.400 1.00 85.88 181 MET A N 1
ATOM 1434 C CA . MET A 1 181 ? 15.392 8.145 -24.358 1.00 85.88 181 MET A CA 1
ATOM 1435 C C . MET A 1 181 ? 16.258 8.089 -25.627 1.00 85.88 181 MET A C 1
ATOM 1437 O O . MET A 1 181 ? 16.888 7.058 -25.881 1.00 85.88 181 MET A O 1
ATOM 1441 N N . PRO A 1 182 ? 16.341 9.169 -26.422 1.00 86.62 182 PRO A N 1
ATOM 1442 C CA . PRO A 1 182 ? 17.031 9.131 -27.703 1.00 86.62 182 PRO A CA 1
ATOM 1443 C C . PRO A 1 182 ? 18.532 8.883 -27.532 1.00 86.62 182 PRO A C 1
ATOM 1445 O O . PRO A 1 182 ? 19.166 9.434 -26.634 1.00 86.62 182 PRO A O 1
ATOM 1448 N N . LEU A 1 183 ? 19.102 8.071 -28.423 1.00 87.19 183 LEU A N 1
ATOM 1449 C CA . LEU A 1 183 ? 20.544 7.808 -28.457 1.00 87.19 183 LEU A CA 1
ATOM 1450 C C . LEU A 1 183 ? 21.336 9.026 -28.959 1.00 87.19 183 LEU A C 1
ATOM 1452 O O . LEU A 1 183 ? 20.921 9.721 -29.900 1.00 87.19 183 LEU A O 1
ATOM 1456 N N . LEU A 1 184 ? 22.527 9.228 -28.397 1.00 88.50 184 LEU A N 1
ATOM 1457 C CA . LEU A 1 184 ? 23.528 10.157 -28.920 1.00 88.50 184 LEU A CA 1
ATOM 1458 C C . LEU A 1 184 ? 24.104 9.640 -30.246 1.00 88.50 184 LEU A C 1
ATOM 1460 O O . LEU A 1 184 ? 24.029 8.457 -30.570 1.00 88.50 184 LEU A O 1
ATOM 1464 N N . ASN A 1 185 ? 24.700 10.523 -31.048 1.00 84.81 185 ASN A N 1
ATOM 1465 C CA . ASN A 1 185 ? 25.212 10.137 -32.370 1.00 84.81 185 ASN A CA 1
ATOM 1466 C C . ASN A 1 185 ? 26.341 9.097 -32.308 1.00 84.81 185 ASN A C 1
ATOM 1468 O O . ASN A 1 185 ? 26.421 8.244 -33.186 1.00 84.81 185 ASN A O 1
ATOM 1472 N N . GLU A 1 186 ? 27.188 9.148 -31.282 1.00 87.06 186 GLU A N 1
ATOM 1473 C CA . GLU A 1 186 ? 28.243 8.153 -31.052 1.00 87.06 186 GLU A CA 1
ATOM 1474 C C . GLU A 1 186 ? 27.648 6.793 -30.677 1.00 87.06 186 GLU A C 1
ATOM 1476 O O . GLU A 1 186 ? 27.998 5.776 -31.265 1.00 87.06 186 GLU A O 1
ATOM 1481 N N . GLU A 1 187 ? 26.652 6.782 -29.792 1.00 87.62 187 GLU A N 1
ATOM 1482 C CA . GLU A 1 187 ? 25.939 5.564 -29.398 1.00 87.62 187 GLU A CA 1
ATOM 1483 C C . GLU A 1 187 ? 25.184 4.935 -30.569 1.00 87.62 187 GLU A C 1
ATOM 1485 O O . GLU A 1 187 ? 25.166 3.716 -30.710 1.00 87.62 187 GLU A O 1
ATOM 1490 N N . LYS A 1 188 ? 24.605 5.757 -31.456 1.00 86.06 188 LYS A N 1
ATOM 1491 C CA . LYS A 1 188 ? 24.012 5.277 -32.712 1.00 86.06 188 LYS A CA 1
ATOM 1492 C C . LYS A 1 188 ? 25.053 4.587 -33.583 1.00 86.06 188 LYS A C 1
ATOM 1494 O O . LYS A 1 188 ? 24.754 3.540 -34.141 1.00 86.06 188 LYS A O 1
ATOM 1499 N N . ARG A 1 189 ? 26.256 5.155 -33.716 1.00 84.50 189 ARG A N 1
ATOM 1500 C CA . ARG A 1 189 ? 27.329 4.545 -34.518 1.00 84.50 189 ARG A CA 1
ATOM 1501 C C . ARG A 1 189 ? 27.748 3.194 -33.956 1.00 84.50 189 ARG A C 1
ATOM 1503 O O . ARG A 1 189 ? 27.954 2.285 -34.743 1.00 84.50 189 ARG A O 1
ATOM 1510 N N . GLU A 1 190 ? 27.821 3.061 -32.634 1.00 85.56 190 GLU A N 1
ATOM 1511 C CA . GLU A 1 190 ? 28.168 1.804 -31.962 1.00 85.56 190 GLU A CA 1
ATOM 1512 C C . GLU A 1 190 ? 27.056 0.748 -32.071 1.00 85.56 190 GLU A C 1
ATOM 1514 O O . GLU A 1 190 ? 27.338 -0.397 -32.426 1.00 85.56 190 GLU A O 1
ATOM 1519 N N . MET A 1 191 ? 25.797 1.129 -31.814 1.00 83.81 191 MET A N 1
ATOM 1520 C CA . MET A 1 191 ? 24.640 0.217 -31.826 1.00 83.81 191 MET A CA 1
ATOM 1521 C C . MET A 1 191 ? 24.221 -0.226 -33.227 1.00 83.81 191 MET A C 1
ATOM 1523 O O . MET A 1 191 ? 23.642 -1.297 -33.382 1.00 83.81 191 MET A O 1
ATOM 1527 N N . LEU A 1 192 ? 24.489 0.592 -34.248 1.00 84.56 192 LEU A N 1
ATOM 1528 C CA . LEU A 1 192 ? 24.142 0.293 -35.640 1.00 84.56 192 LEU A CA 1
ATOM 1529 C C . LEU A 1 192 ? 25.265 -0.427 -36.399 1.00 84.56 192 LEU A C 1
ATOM 1531 O O . LEU A 1 192 ? 25.185 -0.559 -37.621 1.00 84.56 192 LEU A O 1
ATOM 1535 N N . ARG A 1 193 ? 26.310 -0.899 -35.708 1.00 83.88 193 ARG A N 1
ATOM 1536 C CA . ARG A 1 193 ? 27.334 -1.741 -36.335 1.00 83.88 193 ARG A CA 1
ATOM 1537 C C . ARG A 1 193 ? 26.745 -3.096 -36.741 1.00 83.88 193 ARG A C 1
ATOM 1539 O O . ARG A 1 193 ? 25.974 -3.661 -35.961 1.00 83.88 193 ARG A O 1
ATOM 1546 N N . PRO A 1 194 ? 27.114 -3.645 -37.913 1.00 77.56 194 PRO A N 1
ATOM 1547 C CA . PRO A 1 194 ? 26.604 -4.934 -38.378 1.00 77.56 194 PRO A CA 1
ATOM 1548 C C . PRO A 1 194 ? 26.790 -6.068 -37.365 1.00 77.56 194 PRO A C 1
ATOM 1550 O O . PRO A 1 194 ? 25.900 -6.898 -37.208 1.00 77.56 194 PRO A O 1
ATOM 1553 N N . GLU A 1 195 ? 27.917 -6.076 -36.653 1.00 82.38 195 GLU A N 1
ATOM 1554 C CA . GLU A 1 195 ? 28.257 -7.088 -35.652 1.00 82.38 195 GLU A CA 1
ATOM 1555 C C . GLU A 1 195 ? 27.323 -7.006 -34.441 1.00 82.38 195 GLU A C 1
ATOM 1557 O O . GLU A 1 195 ? 26.851 -8.027 -33.955 1.00 82.38 195 GLU A O 1
ATOM 1562 N N . VAL A 1 196 ? 26.994 -5.789 -33.992 1.00 82.38 196 VAL A N 1
ATOM 1563 C CA . VAL A 1 196 ? 26.071 -5.573 -32.869 1.00 82.38 196 VAL A CA 1
ATOM 1564 C C . VAL A 1 196 ? 24.652 -5.952 -33.276 1.00 82.38 196 VAL A C 1
ATOM 1566 O O . VAL A 1 196 ? 24.001 -6.704 -32.563 1.00 82.38 196 VAL A O 1
ATOM 1569 N N . LEU A 1 197 ? 24.187 -5.484 -34.440 1.00 82.75 197 LEU A N 1
ATOM 1570 C CA . LEU A 1 197 ? 22.835 -5.759 -34.936 1.00 82.75 197 LEU A CA 1
ATOM 1571 C C . LEU A 1 197 ? 22.576 -7.252 -35.170 1.00 82.75 197 LEU A C 1
ATOM 1573 O O . LEU A 1 197 ? 21.457 -7.710 -34.950 1.00 82.75 197 LEU A O 1
ATOM 1577 N N . ALA A 1 198 ? 23.586 -8.004 -35.616 1.00 80.75 198 ALA A N 1
ATOM 1578 C CA . ALA A 1 198 ? 23.474 -9.443 -35.840 1.00 80.75 198 ALA A CA 1
ATOM 1579 C C . ALA A 1 198 ? 23.305 -10.245 -34.539 1.00 80.75 198 ALA A C 1
ATOM 1581 O O . ALA A 1 198 ? 22.701 -11.315 -34.566 1.00 80.75 198 ALA A O 1
ATOM 1582 N N . GLU A 1 199 ? 23.818 -9.722 -33.426 1.00 85.00 199 GLU A N 1
ATOM 1583 C CA . GLU A 1 199 ? 23.766 -10.344 -32.100 1.00 85.00 199 GLU A CA 1
ATOM 1584 C C . GLU A 1 199 ? 22.539 -9.907 -31.279 1.00 85.00 199 GLU A C 1
ATOM 1586 O O . GLU A 1 199 ? 22.331 -10.416 -30.176 1.00 85.00 199 GLU A O 1
ATOM 1591 N N . LEU A 1 200 ? 21.723 -8.959 -31.763 1.00 82.94 200 LEU A N 1
ATOM 1592 C CA . LEU A 1 200 ? 20.497 -8.547 -31.070 1.00 82.94 200 LEU A CA 1
ATOM 1593 C C . LEU A 1 200 ? 19.399 -9.601 -31.234 1.00 82.94 200 LEU A C 1
ATOM 1595 O O . LEU A 1 200 ? 19.058 -10.023 -32.340 1.00 82.94 200 LEU A O 1
ATOM 1599 N N . SER A 1 201 ? 18.767 -9.954 -30.121 1.00 86.19 201 SER A N 1
ATOM 1600 C CA . SER A 1 201 ? 17.467 -10.614 -30.136 1.00 86.19 201 SER A CA 1
ATOM 1601 C C . SER A 1 201 ? 16.386 -9.683 -30.697 1.00 86.19 201 SER A C 1
ATOM 1603 O O . SER A 1 201 ? 16.549 -8.464 -30.777 1.00 86.19 201 SER A O 1
ATOM 1605 N N . THR A 1 202 ? 15.237 -10.248 -31.067 1.00 81.25 202 THR A N 1
ATOM 1606 C CA . THR A 1 202 ? 14.107 -9.465 -31.588 1.00 81.25 202 THR A CA 1
ATOM 1607 C C . THR A 1 202 ? 13.644 -8.386 -30.605 1.00 81.25 202 THR A C 1
ATOM 1609 O O . THR A 1 202 ? 13.375 -7.264 -31.027 1.00 81.25 202 THR A O 1
ATOM 1612 N N . GLU A 1 203 ? 13.605 -8.689 -29.306 1.00 81.88 203 GLU A N 1
ATOM 1613 C CA . GLU A 1 203 ? 13.198 -7.723 -28.277 1.00 81.88 203 GLU A CA 1
ATOM 1614 C C . GLU A 1 203 ? 14.225 -6.601 -28.103 1.00 81.88 203 GLU A C 1
ATOM 1616 O O . GLU A 1 203 ? 13.861 -5.429 -28.039 1.00 81.88 203 GLU A O 1
ATOM 1621 N N . GLU A 1 204 ? 15.519 -6.928 -28.108 1.00 84.94 204 GLU A N 1
ATOM 1622 C CA . GLU A 1 204 ? 16.594 -5.931 -28.030 1.00 84.94 204 GLU A CA 1
ATOM 1623 C C . GLU A 1 204 ? 16.636 -5.039 -29.273 1.00 84.94 204 GLU A C 1
ATOM 1625 O O . GLU A 1 204 ? 16.871 -3.834 -29.177 1.00 84.94 204 GLU A O 1
ATOM 1630 N N . TYR A 1 205 ? 16.358 -5.613 -30.445 1.00 83.81 205 TYR A N 1
ATOM 1631 C CA . TYR A 1 205 ? 16.203 -4.865 -31.683 1.00 83.81 205 TYR A CA 1
ATOM 1632 C C . TYR A 1 205 ? 15.023 -3.893 -31.576 1.00 83.81 205 TYR A C 1
ATOM 1634 O O . TYR A 1 205 ? 15.194 -2.706 -31.840 1.00 83.81 205 TYR A O 1
ATOM 1642 N N . ILE A 1 206 ? 13.846 -4.339 -31.117 1.00 82.06 206 ILE A N 1
ATOM 1643 C CA . ILE A 1 206 ? 12.678 -3.468 -30.880 1.00 82.06 206 ILE A CA 1
ATOM 1644 C C . ILE A 1 206 ? 12.996 -2.371 -29.852 1.00 82.06 206 ILE A C 1
ATOM 1646 O O . ILE A 1 206 ? 12.627 -1.214 -30.065 1.00 82.06 206 ILE A O 1
ATOM 1650 N N . ALA A 1 207 ? 13.703 -2.697 -28.769 1.00 85.25 207 ALA A N 1
ATOM 1651 C CA . ALA A 1 207 ? 14.134 -1.728 -27.765 1.00 85.25 207 ALA A CA 1
ATOM 1652 C C . ALA A 1 207 ? 15.072 -0.669 -28.367 1.00 85.25 207 ALA A C 1
ATOM 1654 O O . ALA A 1 207 ? 14.860 0.527 -28.164 1.00 85.25 207 ALA A O 1
ATOM 1655 N N . LEU A 1 208 ? 16.045 -1.080 -29.190 1.00 86.94 208 LEU A N 1
ATOM 1656 C CA . LEU A 1 208 ? 16.888 -0.161 -29.956 1.00 86.94 208 LEU A CA 1
ATOM 1657 C C . LEU A 1 208 ? 16.032 0.762 -30.838 1.00 86.94 208 LEU A C 1
ATOM 1659 O O . LEU A 1 208 ? 16.258 1.973 -30.861 1.00 86.94 208 LEU A O 1
ATOM 1663 N N . TRP A 1 209 ? 15.013 0.227 -31.516 1.00 82.19 209 TRP A N 1
ATOM 1664 C CA . TRP A 1 209 ? 14.124 1.021 -32.372 1.00 82.19 209 TRP A CA 1
ATOM 1665 C C . TRP A 1 209 ? 13.325 2.074 -31.626 1.00 82.19 209 TRP A C 1
ATOM 1667 O O . TRP A 1 209 ? 13.213 3.190 -32.130 1.00 82.19 209 TRP A O 1
ATOM 1677 N N . ARG A 1 210 ? 12.810 1.767 -30.431 1.00 83.75 210 ARG A N 1
ATOM 1678 C CA . ARG A 1 210 ? 12.079 2.745 -29.604 1.00 83.75 210 ARG A CA 1
ATOM 1679 C C . ARG A 1 210 ? 12.928 3.975 -29.265 1.00 83.75 210 ARG A C 1
ATOM 1681 O O . ARG A 1 210 ? 12.377 5.052 -29.051 1.00 83.75 210 ARG A O 1
ATOM 1688 N N . ARG A 1 211 ? 14.256 3.823 -29.255 1.00 86.25 211 ARG A N 1
ATOM 1689 C CA . ARG A 1 211 ? 15.235 4.885 -28.971 1.00 86.25 211 ARG A CA 1
ATOM 1690 C C . ARG A 1 211 ? 15.774 5.590 -30.217 1.00 86.25 211 ARG A C 1
ATOM 1692 O O . ARG A 1 211 ? 16.429 6.633 -30.108 1.00 86.25 211 ARG A O 1
ATOM 1699 N N . LEU A 1 212 ? 15.555 5.025 -31.403 1.00 82.81 212 LEU A N 1
ATOM 1700 C CA . LEU A 1 212 ? 15.934 5.635 -32.673 1.00 82.81 212 LEU A CA 1
ATOM 1701 C C . LEU A 1 212 ? 14.833 6.581 -33.156 1.00 82.81 212 LEU A C 1
ATOM 1703 O O . LEU A 1 212 ? 13.666 6.473 -32.794 1.00 82.81 212 LEU A O 1
ATOM 1707 N N . ASN A 1 213 ? 15.208 7.550 -33.990 1.00 70.00 213 ASN A N 1
ATOM 1708 C CA . ASN A 1 213 ? 14.222 8.462 -34.556 1.00 70.00 213 ASN A CA 1
ATOM 1709 C C . ASN A 1 213 ? 13.292 7.670 -35.507 1.00 70.00 213 ASN A C 1
ATOM 1711 O O . ASN A 1 213 ? 13.816 6.952 -36.366 1.00 70.00 213 ASN A O 1
ATOM 1715 N N . PRO A 1 214 ? 11.953 7.831 -35.419 1.00 64.81 214 PRO A N 1
ATOM 1716 C CA . PRO A 1 214 ? 10.987 7.156 -36.292 1.00 64.81 214 PRO A CA 1
ATOM 1717 C C . PRO A 1 214 ? 11.305 7.249 -37.792 1.00 64.81 214 PRO A C 1
ATOM 1719 O O . PRO A 1 214 ? 10.961 6.357 -38.562 1.00 64.81 214 PRO A O 1
ATOM 1722 N N . HIS A 1 215 ? 12.006 8.296 -38.232 1.00 57.81 215 HIS A N 1
ATOM 1723 C CA . HIS A 1 215 ? 12.397 8.479 -39.629 1.00 57.81 215 HIS A CA 1
ATOM 1724 C C . HIS A 1 215 ? 13.484 7.501 -40.127 1.00 57.81 215 HIS A C 1
ATOM 1726 O O . HIS A 1 215 ? 13.607 7.323 -41.344 1.00 57.81 215 HIS A O 1
ATOM 1732 N N . PHE A 1 216 ? 14.224 6.816 -39.240 1.00 58.66 216 PHE A N 1
ATOM 1733 C CA . PHE A 1 216 ? 15.204 5.783 -39.628 1.00 58.66 216 PHE A CA 1
ATOM 1734 C C . PHE A 1 216 ? 14.549 4.553 -40.293 1.00 58.66 216 PHE A C 1
ATOM 1736 O O . PHE A 1 216 ? 15.186 3.908 -41.127 1.00 58.66 216 PHE A O 1
ATOM 1743 N N . LEU A 1 217 ? 13.265 4.275 -40.014 1.00 50.56 217 LEU A N 1
ATOM 1744 C CA . LEU A 1 217 ? 12.488 3.187 -40.638 1.00 50.56 217 LEU A CA 1
ATOM 1745 C C . LEU A 1 217 ? 12.394 3.305 -42.165 1.00 50.56 217 LEU A C 1
ATOM 1747 O O . LEU A 1 217 ? 12.356 2.303 -42.870 1.00 50.56 217 LEU A O 1
ATOM 1751 N N . SER A 1 218 ? 12.388 4.527 -42.698 1.00 48.72 218 SER A N 1
ATOM 1752 C CA . SER A 1 218 ? 12.131 4.754 -44.127 1.00 48.72 218 SER A CA 1
ATOM 1753 C C . SER A 1 218 ? 13.236 4.244 -45.066 1.00 48.72 218 SER A C 1
ATOM 1755 O O . SER A 1 218 ? 13.007 4.142 -46.277 1.00 48.72 218 SER A O 1
ATOM 1757 N N . HIS A 1 219 ? 14.429 3.949 -44.532 1.00 50.16 219 HIS A N 1
ATOM 1758 C CA . HIS A 1 219 ? 15.601 3.567 -45.324 1.00 50.16 219 HIS A CA 1
ATOM 1759 C C . HIS A 1 219 ? 16.050 2.115 -45.139 1.00 50.16 219 HIS A C 1
ATOM 1761 O O . HIS A 1 219 ? 16.523 1.529 -46.107 1.00 50.16 219 HIS A O 1
ATOM 1767 N N . VAL A 1 220 ? 15.896 1.521 -43.950 1.00 52.00 220 VAL A N 1
ATOM 1768 C CA . VAL A 1 220 ? 16.492 0.202 -43.650 1.00 52.00 220 VAL A CA 1
ATOM 1769 C C . VAL A 1 220 ? 15.549 -0.967 -43.967 1.00 52.00 220 VAL A C 1
ATOM 1771 O O . VAL A 1 220 ? 16.011 -2.025 -44.379 1.00 52.00 220 VAL A O 1
ATOM 1774 N N . THR A 1 221 ? 14.230 -0.793 -43.837 1.00 52.31 221 THR A N 1
ATOM 1775 C CA . THR A 1 221 ? 13.246 -1.891 -43.933 1.00 52.31 221 THR A CA 1
ATOM 1776 C C . THR A 1 221 ? 12.285 -1.752 -45.113 1.00 52.31 221 THR A C 1
ATOM 1778 O O . THR A 1 221 ? 11.158 -2.243 -45.054 1.00 52.31 221 THR A O 1
ATOM 1781 N N . ARG A 1 222 ? 12.696 -1.083 -46.201 1.00 59.47 222 ARG A N 1
ATOM 1782 C CA . ARG A 1 222 ? 11.828 -0.940 -47.381 1.00 59.47 222 ARG A CA 1
ATOM 1783 C C . ARG A 1 222 ? 11.389 -2.315 -47.884 1.00 59.47 222 ARG A C 1
ATOM 1785 O O . ARG A 1 222 ? 12.212 -3.116 -48.327 1.00 59.47 222 ARG A O 1
ATOM 1792 N N . GLN A 1 223 ? 10.083 -2.548 -47.813 1.00 59.22 223 GLN A N 1
ATOM 1793 C CA . GLN A 1 223 ? 9.430 -3.738 -48.323 1.00 59.22 223 GLN A CA 1
ATOM 1794 C C . GLN A 1 223 ? 8.198 -3.335 -49.134 1.00 59.22 223 GLN A C 1
ATOM 1796 O O . GLN A 1 223 ? 7.338 -2.616 -48.630 1.00 59.22 223 GLN A O 1
ATOM 1801 N N . GLY A 1 224 ? 8.128 -3.781 -50.387 1.00 60.94 224 GLY A N 1
ATOM 1802 C CA . GLY A 1 224 ? 7.056 -3.426 -51.319 1.00 60.94 224 GLY A CA 1
ATOM 1803 C C . GLY A 1 224 ? 7.532 -2.632 -52.535 1.00 60.94 224 GLY A C 1
ATOM 1804 O O . GLY A 1 224 ? 8.725 -2.387 -52.722 1.00 60.94 224 GLY A O 1
ATOM 1805 N N . PHE A 1 225 ? 6.578 -2.257 -53.386 1.00 57.69 225 PHE A N 1
ATOM 1806 C CA . PHE A 1 225 ? 6.838 -1.471 -54.590 1.00 57.69 225 PHE A CA 1
ATOM 1807 C C . PHE A 1 225 ? 7.026 0.000 -54.250 1.00 57.69 225 PHE A C 1
ATOM 1809 O O . PHE A 1 225 ? 6.221 0.591 -53.530 1.00 57.69 225 PHE A O 1
ATOM 1816 N N . ARG A 1 226 ? 8.062 0.613 -54.818 1.00 62.88 226 ARG A N 1
ATOM 1817 C CA . ARG A 1 226 ? 8.240 2.060 -54.732 1.00 62.88 226 ARG A CA 1
ATOM 1818 C C . ARG A 1 226 ? 7.347 2.761 -55.756 1.00 62.88 226 ARG A C 1
ATOM 1820 O O . ARG A 1 226 ? 7.701 2.861 -56.928 1.00 62.88 226 ARG A O 1
ATOM 1827 N N . ASP A 1 227 ? 6.200 3.256 -55.314 1.00 59.41 227 ASP A N 1
ATOM 1828 C CA . ASP A 1 227 ? 5.179 3.883 -56.162 1.00 59.41 227 ASP A CA 1
ATOM 1829 C C . ASP A 1 227 ? 5.311 5.416 -56.279 1.00 59.41 227 ASP A C 1
ATOM 1831 O O . ASP A 1 227 ? 4.709 6.015 -57.167 1.00 59.41 227 ASP A O 1
ATOM 1835 N N . HIS A 1 228 ? 6.157 6.051 -55.455 1.00 60.59 228 HIS A N 1
ATOM 1836 C CA . HIS A 1 228 ? 6.379 7.501 -55.480 1.00 60.59 228 HIS A CA 1
ATOM 1837 C C . HIS A 1 228 ? 7.862 7.891 -55.586 1.00 60.59 228 HIS A C 1
ATOM 1839 O O . HIS A 1 228 ? 8.754 7.330 -54.935 1.00 60.59 228 HIS A O 1
ATOM 1845 N N . ASN A 1 229 ? 8.120 8.917 -56.402 1.00 58.84 229 ASN A N 1
ATOM 1846 C CA . ASN A 1 229 ? 9.436 9.524 -56.568 1.00 58.84 229 ASN A CA 1
ATOM 1847 C C . ASN A 1 229 ? 9.632 10.620 -55.507 1.00 58.84 229 ASN A C 1
ATOM 1849 O O . ASN A 1 229 ? 8.855 11.571 -55.443 1.00 58.84 229 ASN A O 1
ATOM 1853 N N . ALA A 1 230 ? 10.666 10.501 -54.675 1.00 50.88 230 ALA A N 1
ATOM 1854 C CA . ALA A 1 230 ? 11.031 11.550 -53.725 1.00 50.88 230 ALA A CA 1
ATOM 1855 C C . ALA A 1 230 ? 12.091 12.442 -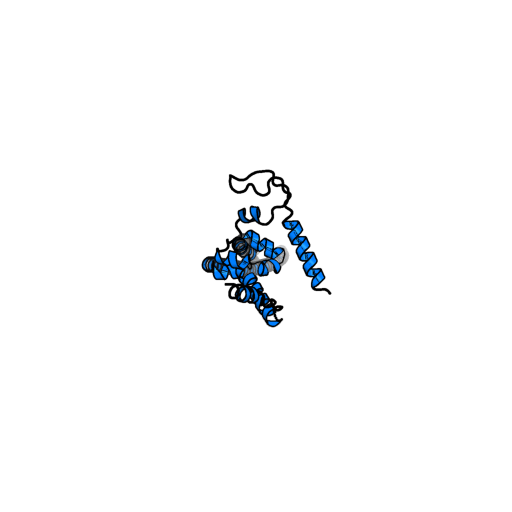54.387 1.00 50.88 230 ALA A C 1
ATOM 1857 O O . ALA A 1 230 ? 13.132 11.934 -54.794 1.00 50.88 230 ALA A O 1
ATOM 1858 N N . MET A 1 231 ? 11.760 13.730 -54.537 1.00 52.56 231 MET A N 1
ATOM 1859 C CA . MET A 1 231 ? 12.511 14.836 -55.160 1.00 52.56 231 MET A CA 1
ATOM 1860 C C . MET A 1 231 ? 13.874 14.529 -55.816 1.00 52.56 231 MET A C 1
ATOM 1862 O O . MET A 1 231 ? 14.831 14.180 -55.135 1.00 52.56 231 MET A O 1
ATOM 1866 N N . ILE A 1 232 ? 13.936 14.827 -57.125 1.00 56.78 232 ILE A N 1
ATOM 1867 C CA . ILE A 1 232 ? 15.052 15.153 -58.055 1.00 56.78 232 ILE A CA 1
ATOM 1868 C C . ILE A 1 232 ? 16.329 14.279 -58.035 1.00 56.78 232 ILE A C 1
ATOM 1870 O O . ILE A 1 232 ? 16.859 14.007 -59.106 1.00 56.78 232 ILE A O 1
ATOM 1874 N N . TYR A 1 233 ? 16.804 13.769 -56.899 1.00 51.22 233 TYR A N 1
ATOM 1875 C CA . TYR A 1 233 ? 18.076 13.039 -56.785 1.00 51.22 233 TYR A CA 1
ATOM 1876 C C . TYR A 1 233 ? 17.948 11.593 -56.282 1.00 51.22 233 TYR A C 1
ATOM 1878 O O . TYR A 1 233 ? 18.958 10.917 -56.093 1.00 51.22 233 TYR A O 1
ATOM 1886 N N . HIS A 1 234 ? 16.730 11.078 -56.082 1.00 52.38 234 HIS A N 1
ATOM 1887 C CA . HIS A 1 234 ? 16.495 9.693 -55.646 1.00 52.38 234 HIS A CA 1
ATOM 1888 C C . HIS A 1 234 ? 15.573 8.920 -56.604 1.00 52.38 234 HIS A C 1
ATOM 1890 O O . HIS A 1 234 ? 14.664 8.223 -56.155 1.00 52.38 234 HIS A O 1
ATOM 1896 N N . SER A 1 235 ? 15.812 9.022 -57.916 1.00 54.34 235 SER A N 1
ATOM 1897 C CA . SER A 1 235 ? 15.063 8.309 -58.968 1.00 54.34 235 SER A CA 1
ATOM 1898 C C . SER A 1 235 ? 15.443 6.831 -59.137 1.00 54.34 235 SER A C 1
ATOM 1900 O O . SER A 1 235 ? 14.721 6.097 -59.807 1.00 54.34 235 SER A O 1
ATOM 1902 N N . ALA A 1 236 ? 16.541 6.371 -58.529 1.00 58.44 236 ALA A N 1
ATOM 1903 C CA . ALA A 1 236 ? 16.920 4.959 -58.560 1.00 58.44 236 ALA A CA 1
ATOM 1904 C C . ALA A 1 236 ? 15.886 4.104 -57.800 1.00 58.44 236 ALA A C 1
ATOM 1906 O O . ALA A 1 236 ? 15.572 4.396 -56.641 1.00 58.44 236 ALA A O 1
ATOM 1907 N N . GLY A 1 237 ? 15.351 3.069 -58.452 1.00 60.31 237 GLY A N 1
ATOM 1908 C CA . GLY A 1 237 ? 14.431 2.100 -57.852 1.00 60.31 237 GLY A CA 1
ATOM 1909 C C . GLY A 1 237 ? 12.940 2.443 -57.884 1.00 60.31 237 GLY A C 1
ATOM 1910 O O . GLY A 1 237 ? 12.180 1.902 -57.087 1.00 60.31 237 GLY A O 1
ATOM 1911 N N . LEU A 1 238 ? 12.484 3.357 -58.750 1.00 62.69 238 LEU A N 1
ATOM 1912 C CA . LEU A 1 238 ? 11.045 3.585 -58.961 1.00 62.69 238 LEU A CA 1
ATOM 1913 C C . LEU A 1 238 ? 10.406 2.338 -59.605 1.00 62.69 238 LEU A C 1
ATOM 1915 O O . LEU A 1 238 ? 10.941 1.824 -60.580 1.00 62.69 238 LEU A O 1
ATOM 1919 N N . GLN A 1 239 ? 9.272 1.869 -59.074 1.00 67.56 239 GLN A N 1
ATOM 1920 C CA . GLN A 1 239 ? 8.600 0.605 -59.437 1.00 67.56 239 GLN A CA 1
ATOM 1921 C C . GLN A 1 239 ? 9.393 -0.681 -59.155 1.00 67.56 239 GLN A C 1
ATOM 1923 O O . GLN A 1 239 ? 8.902 -1.772 -59.446 1.00 67.56 239 GLN A O 1
ATOM 1928 N N . GLU A 1 240 ? 10.573 -0.597 -58.544 1.00 67.75 240 GLU A N 1
ATOM 1929 C CA . GLU A 1 240 ? 11.271 -1.789 -58.075 1.00 67.75 240 GLU A CA 1
ATOM 1930 C C . GLU A 1 240 ? 10.595 -2.317 -56.806 1.00 67.75 240 GLU A C 1
ATOM 1932 O O . GLU A 1 240 ? 10.190 -1.558 -55.915 1.00 67.75 240 GLU A O 1
ATOM 1937 N N . PHE A 1 241 ? 10.439 -3.639 -56.743 1.00 66.25 241 PHE A N 1
ATOM 1938 C CA . PHE A 1 241 ? 10.029 -4.318 -55.525 1.00 66.25 241 PHE A CA 1
ATOM 1939 C C . PHE A 1 241 ? 11.251 -4.444 -54.622 1.00 66.25 241 PHE A C 1
ATOM 1941 O O . PHE A 1 241 ? 12.186 -5.181 -54.933 1.00 66.25 241 PHE A O 1
ATOM 1948 N N . HIS A 1 242 ? 11.245 -3.730 -53.502 1.00 65.25 242 HIS A N 1
ATOM 1949 C CA . HIS A 1 242 ? 12.256 -3.913 -52.474 1.00 65.25 242 HIS A CA 1
ATOM 1950 C C . HIS A 1 242 ? 11.806 -5.035 -51.540 1.00 65.25 242 HIS A C 1
ATOM 1952 O O . HIS A 1 242 ? 10.689 -5.015 -51.025 1.00 65.25 242 HIS A O 1
ATOM 1958 N N . ASP A 1 243 ? 12.675 -6.012 -51.306 1.00 67.62 243 ASP A N 1
ATOM 1959 C CA . ASP A 1 243 ? 12.441 -7.133 -50.396 1.00 67.62 243 ASP A CA 1
ATOM 1960 C C . ASP A 1 243 ? 13.437 -7.129 -49.227 1.00 67.62 243 ASP A C 1
ATOM 1962 O O . ASP A 1 243 ? 13.718 -8.179 -48.654 1.00 67.62 243 ASP A O 1
ATOM 1966 N N . GLY A 1 244 ? 13.943 -5.948 -48.846 1.00 64.00 244 GLY A N 1
ATOM 1967 C CA . GLY A 1 244 ? 15.074 -5.775 -47.924 1.00 64.00 244 GLY A CA 1
ATOM 1968 C C . GLY A 1 244 ? 14.945 -6.548 -46.610 1.00 64.00 244 GLY A C 1
ATOM 1969 O O . GLY A 1 244 ? 15.899 -7.161 -46.150 1.00 64.00 244 GLY A O 1
ATOM 1970 N N . LEU A 1 245 ? 13.746 -6.609 -46.027 1.00 65.19 245 LEU A N 1
ATOM 1971 C CA . LEU A 1 245 ? 13.514 -7.413 -44.823 1.00 65.19 245 LEU A CA 1
ATOM 1972 C C . LEU A 1 245 ? 13.547 -8.930 -45.108 1.00 65.19 245 LEU A C 1
ATOM 1974 O O . LEU A 1 245 ? 14.065 -9.705 -44.309 1.00 65.19 245 LEU A O 1
ATOM 1978 N N . THR A 1 246 ? 13.025 -9.367 -46.257 1.00 62.00 246 THR A N 1
ATOM 1979 C CA . THR A 1 246 ? 12.989 -10.788 -46.654 1.00 62.00 246 THR A CA 1
ATOM 1980 C C . THR A 1 246 ? 14.379 -11.305 -47.019 1.00 62.00 246 THR A C 1
ATOM 1982 O O . THR A 1 246 ? 14.713 -12.445 -46.694 1.00 62.00 246 THR A O 1
ATOM 1985 N N . SER A 1 247 ? 15.207 -10.481 -47.663 1.00 62.22 247 SER A N 1
ATOM 1986 C CA . SER A 1 247 ? 16.592 -10.828 -47.986 1.00 62.22 247 SER A CA 1
ATOM 1987 C C . SER A 1 247 ? 17.453 -10.961 -46.726 1.00 62.22 247 SER A C 1
ATOM 1989 O O . SER A 1 247 ? 18.150 -11.965 -46.586 1.00 62.22 247 SER A O 1
ATOM 1991 N N . ILE A 1 248 ? 17.305 -10.057 -45.749 1.00 61.66 248 ILE A N 1
ATOM 1992 C CA . ILE A 1 248 ? 17.980 -10.149 -44.440 1.00 61.66 248 ILE A CA 1
ATOM 1993 C C . ILE A 1 248 ? 17.608 -11.449 -43.703 1.00 61.66 248 ILE A C 1
ATOM 1995 O O . ILE A 1 248 ? 18.483 -12.153 -43.194 1.00 61.66 248 ILE A O 1
ATOM 1999 N N . LEU A 1 249 ? 16.321 -11.814 -43.685 1.00 59.88 249 LEU A N 1
ATOM 2000 C CA . LEU A 1 249 ? 15.853 -13.050 -43.042 1.00 59.88 249 LEU A CA 1
ATOM 2001 C C . LEU A 1 249 ? 16.375 -14.317 -43.744 1.00 59.88 249 LEU A C 1
ATOM 2003 O O . LEU A 1 249 ? 16.694 -15.309 -43.085 1.00 59.88 249 LEU A O 1
ATOM 2007 N N . ARG A 1 250 ? 16.509 -14.292 -45.077 1.00 63.53 250 ARG A N 1
ATOM 2008 C CA . ARG A 1 250 ? 17.094 -15.404 -45.845 1.00 63.53 250 ARG A CA 1
ATOM 2009 C C . ARG A 1 250 ? 18.593 -15.552 -45.594 1.00 63.53 250 ARG A C 1
ATOM 2011 O O . ARG A 1 250 ? 19.057 -16.683 -45.457 1.00 63.53 250 ARG A O 1
ATOM 2018 N N . ASP A 1 251 ? 19.343 -14.464 -45.477 1.00 58.34 251 ASP A N 1
ATOM 2019 C CA . ASP A 1 251 ? 20.786 -14.533 -45.214 1.00 58.34 251 ASP A CA 1
ATOM 2020 C C . ASP A 1 251 ? 21.115 -15.063 -43.812 1.00 58.34 251 ASP A C 1
ATOM 2022 O O . ASP A 1 251 ? 22.051 -15.852 -43.657 1.00 58.34 251 ASP A O 1
ATOM 2026 N N . GLN A 1 252 ? 20.308 -14.740 -42.795 1.00 52.06 252 GLN A N 1
ATOM 2027 C CA . GLN A 1 252 ? 20.461 -15.360 -41.473 1.00 52.06 252 GLN A CA 1
ATOM 2028 C C . GLN A 1 252 ? 20.194 -16.873 -41.496 1.00 52.06 252 GLN A C 1
ATOM 2030 O O . GLN A 1 252 ? 20.871 -17.631 -40.799 1.00 52.06 252 GLN A O 1
ATOM 2035 N N . SER A 1 253 ? 19.258 -17.337 -42.333 1.00 46.22 253 SER A N 1
ATOM 2036 C CA . SER A 1 253 ? 18.994 -18.774 -42.493 1.00 46.22 253 SER A CA 1
ATOM 2037 C C . SER A 1 253 ? 20.161 -19.523 -43.152 1.00 46.22 253 SER A C 1
ATOM 2039 O O . SER A 1 253 ? 20.458 -20.648 -42.757 1.00 46.22 253 SER A O 1
ATOM 2041 N N . LYS A 1 254 ? 20.886 -18.883 -44.081 1.00 45.78 254 LYS A N 1
ATOM 2042 C CA . LYS A 1 254 ? 22.065 -19.468 -44.741 1.00 45.78 254 LYS A CA 1
ATOM 2043 C C . LYS A 1 254 ? 23.278 -19.552 -43.814 1.00 45.78 254 LYS A C 1
ATOM 2045 O O . LYS A 1 254 ? 23.901 -20.606 -43.735 1.00 45.78 254 LYS A O 1
ATOM 2050 N N . LYS A 1 255 ? 23.549 -18.506 -43.023 1.00 45.25 255 LYS A N 1
ATOM 2051 C CA . LYS A 1 255 ? 24.651 -18.511 -42.037 1.00 45.25 255 LYS A CA 1
ATOM 2052 C C . LYS A 1 255 ? 24.484 -19.565 -40.934 1.00 45.25 255 LYS A C 1
ATOM 2054 O O . LYS A 1 255 ? 25.470 -20.010 -40.355 1.00 45.25 255 LYS A O 1
ATOM 2059 N N . LYS A 1 256 ? 23.249 -19.987 -40.639 1.00 44.38 256 LYS A N 1
ATOM 2060 C CA . LYS A 1 256 ? 22.961 -21.060 -39.669 1.00 44.38 256 LYS A CA 1
ATOM 2061 C C . LYS A 1 256 ? 23.244 -22.462 -40.229 1.00 44.38 256 LYS A C 1
ATOM 2063 O O . LYS A 1 256 ? 23.572 -23.368 -39.466 1.00 44.38 256 LYS A O 1
ATOM 2068 N N . ILE A 1 257 ? 23.138 -22.628 -41.548 1.00 42.81 257 ILE A N 1
ATOM 2069 C CA . ILE A 1 257 ? 23.397 -23.895 -42.244 1.00 42.81 257 ILE A CA 1
ATOM 2070 C C . ILE A 1 257 ? 24.907 -24.130 -42.381 1.00 42.81 257 ILE A C 1
ATOM 2072 O O . ILE A 1 257 ? 25.362 -25.233 -42.113 1.00 42.81 257 ILE A O 1
ATOM 2076 N N . GLU A 1 258 ? 25.693 -23.090 -42.670 1.00 41.00 258 GLU A N 1
ATOM 2077 C CA . GLU A 1 258 ? 27.158 -23.204 -42.803 1.00 41.00 258 GLU A CA 1
ATOM 2078 C C . GLU A 1 258 ? 27.898 -23.406 -41.469 1.00 41.00 258 GLU A C 1
ATOM 2080 O O . GLU A 1 258 ? 29.012 -23.909 -41.461 1.00 41.00 258 GLU A O 1
ATOM 2085 N N . ARG A 1 259 ? 27.286 -23.065 -40.325 1.00 41.59 259 ARG A N 1
ATOM 2086 C CA . ARG A 1 259 ? 27.841 -23.356 -38.984 1.00 41.59 259 ARG A CA 1
ATOM 2087 C C . ARG A 1 259 ? 27.481 -24.752 -38.449 1.00 41.59 259 ARG A C 1
ATOM 2089 O O . ARG A 1 259 ? 27.890 -25.087 -37.342 1.00 41.59 259 ARG A O 1
ATOM 2096 N N . SER A 1 260 ? 26.692 -25.535 -39.192 1.00 40.94 260 SER A N 1
ATOM 2097 C CA . SER A 1 260 ? 26.188 -26.856 -38.770 1.00 40.94 260 SER A CA 1
ATOM 2098 C C . SER A 1 260 ? 26.703 -28.018 -39.638 1.00 40.94 260 SER A C 1
ATOM 2100 O O . SER A 1 260 ? 26.160 -29.121 -39.568 1.00 40.94 260 SER A O 1
ATOM 2102 N N . THR A 1 261 ? 27.737 -27.776 -40.444 1.00 36.72 261 THR A N 1
ATOM 2103 C CA . THR A 1 261 ? 28.494 -28.764 -41.236 1.00 36.72 261 THR A CA 1
ATOM 2104 C C . THR A 1 261 ? 29.968 -28.621 -40.932 1.00 36.72 261 THR A C 1
ATOM 2106 O O . THR A 1 261 ? 30.632 -29.668 -40.786 1.00 36.72 261 THR A O 1
#

Foldseek 3Di:
DPDPVVVVVVVPPDPDPPPDQDPVRVVVVVVVLVVLLCCQQQLVNLCVVPPVPVVVVLVVLLVVLVVLLVVLVVVLVVLVVVLVVLVVVLVVLVVVLVVLVVVLVVVVVVVVVVCVVDDDDDDPVSVVSVVVSVVSVVSSVVSVVVSVVSVVVSVVSVVVSVPRDDSVVSVVVSSVVSLQAADDPVSCVVCPDPSSVVPDDPVSVVSNVSRYDPVVCVPQQDAAAQCDDDDDPRPPRHRNGDPNVVVVVVVVVVVVVVVVD

Organism: NCBI:txid1619039

Sequence (261 aa):
MDNLEQRLAQQAHAEKPAGEPTAETAEVVTQTIEQIKRTLLDPHAISQKYDIKSRQTVEAEISEVRTRAATLGEGIAGKTETLGQKEQRAMELDALKAERVLVLEQRLENIAARLKKLFRIKDKSVAEIQTEIGSIETEMEEFTTQALQLRREIERLAQEQSELPDPKKMLEAYYAKMETMPLLNEEKREMLRPEVLAELSTEEYIALWRRLNPHFLSHVTRQGFRDHNAMIYHSAGLQEFHDGLTSILRDQSKKKIERST

Secondary structure (DSSP, 8-state):
--SSHHHHTTSS------PPPPHHHHHHHHHHHHHHHHHHH-HHHHHHHH-HHHHHHHHHHHHHHHHHHHHHHHHHHHHHHHHHHHHHHHHHHHHHHHHHHHHHHHHHHHHHHHHTTS-----HHHHHHHHHHHHHHHHHHHHHHHHHHHHHHHHHHHHHHHHSPPHHHHHHHHHHHHTTPPPPHHHHHHHTSHHHHHT--HHHHHHHHHHS-GGGHHHH--EEE--S--TTT--TTTT-EEEHHHHHHHHHHHHHHHT--

pLDDT: mean 76.67, std 17.42, range [34.84, 96.0]